Protein AF-A0A524D9X3-F1 (afdb_monomer)

Sequence (180 aa):
MDINKNVYRWTKRDKLYYFIILIPFLVGFIGAAIILATISIYLTFFLILLYSIANIFQAGCCVGCPYRGRYCPALCGVFLANFLSAVFYKNRKYNEKFFKINASFAEIFVLLIFIYCAVFLFFVHIFYTVAFLTLAILHFILFFSILCPKCSYNETCPGGQTSCKIFKKRCEKYKIHKVN

Mean predicted aligned error: 4.41 Å

Secondary structure (DSSP, 8-state):
----TTS----HHHHHHHHHHHHHHHHHHHHHHHHHHHH-HHHHHHHHHHHHHHHHHHHHHTTT-TTTTS----GGG-HHHHHHHHHHTTTPPP-HHHHHHHHHHHHHHHHHHHHHHHHHHHHH-HHHHHHHHHHHHHHHHHHHHHTGGGSTTTTTSHHHHHHHHHTHHHHHHT------

Radius of gyration: 16.96 Å; Cα contacts (8 Å, |Δi|>4): 209; chains: 1; bounding box: 44×32×49 Å

pLDDT: mean 90.5, std 11.81, range [40.25, 98.62]

Solvent-accessible surface area (backbone atoms only — not comparable to full-atom values): 9561 Å² total; per-residue (Å²): 133,85,76,65,87,61,59,80,76,86,45,76,67,52,55,51,49,49,57,59,44,34,46,39,40,50,53,32,51,53,50,48,38,55,56,35,39,76,77,35,58,66,56,28,51,50,52,54,50,46,51,53,53,22,32,54,26,43,9,46,48,34,44,63,40,94,41,53,61,47,90,54,94,40,80,88,69,32,50,60,13,34,48,46,20,45,64,80,42,62,89,51,70,63,47,70,69,60,28,52,54,19,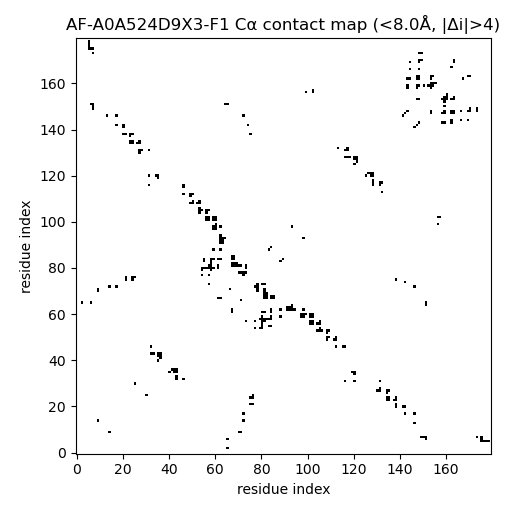46,52,50,21,50,52,36,52,49,50,50,52,51,52,50,40,54,56,30,40,77,74,37,60,67,54,22,53,52,34,50,52,25,45,52,52,22,48,54,48,40,36,68,65,48,28,34,60,41,97,48,18,86,74,36,68,68,17,40,52,23,32,68,76,40,41,75,58,25,62,76,50,62,54,72,75,81,131

Structure (mmCIF, N/CA/C/O backbone):
data_AF-A0A524D9X3-F1
#
_entry.id   AF-A0A524D9X3-F1
#
loop_
_atom_site.group_PDB
_atom_site.id
_atom_site.type_symbol
_atom_site.label_atom_id
_atom_site.label_alt_id
_atom_site.label_comp_id
_atom_site.label_asym_id
_atom_site.label_entity_id
_atom_site.label_se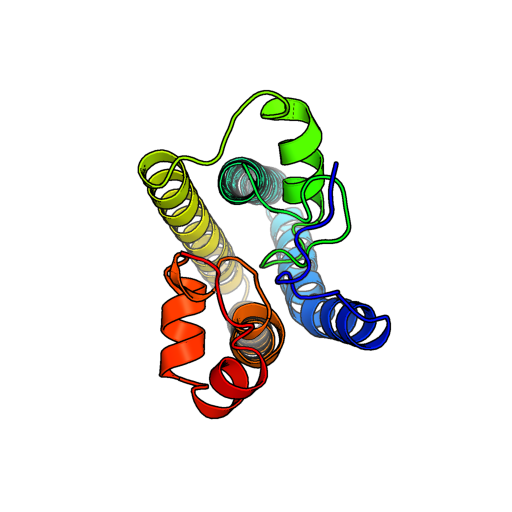q_id
_atom_site.pdbx_PDB_ins_code
_atom_site.Cartn_x
_atom_site.Cartn_y
_atom_site.Cartn_z
_atom_site.occupancy
_atom_site.B_iso_or_equiv
_atom_site.auth_seq_id
_atom_site.auth_comp_id
_atom_site.auth_asym_id
_atom_site.auth_atom_id
_atom_site.pdbx_PDB_model_num
ATOM 1 N N . MET A 1 1 ? 4.766 -7.835 -27.780 1.00 46.66 1 MET A N 1
ATOM 2 C CA . MET A 1 1 ? 5.389 -7.313 -26.542 1.00 46.66 1 MET A CA 1
ATOM 3 C C . MET A 1 1 ? 6.447 -8.310 -26.115 1.00 46.66 1 MET A C 1
ATOM 5 O O . MET A 1 1 ? 6.100 -9.299 -25.477 1.00 46.66 1 MET A O 1
ATOM 9 N N . ASP A 1 2 ? 7.700 -8.087 -26.507 1.00 42.50 2 ASP A N 1
ATOM 10 C CA . ASP A 1 2 ? 8.810 -8.911 -26.034 1.00 42.50 2 ASP A CA 1
ATOM 11 C C . ASP A 1 2 ? 8.938 -8.769 -24.521 1.00 42.50 2 ASP A C 1
ATOM 13 O O . ASP A 1 2 ? 9.127 -7.680 -23.977 1.00 42.50 2 ASP A O 1
ATOM 17 N N . ILE A 1 3 ? 8.752 -9.885 -23.822 1.00 52.16 3 ILE A N 1
ATOM 18 C CA . ILE A 1 3 ? 8.939 -9.949 -22.380 1.00 52.16 3 ILE A CA 1
ATOM 19 C C . ILE A 1 3 ? 10.441 -9.833 -22.158 1.00 52.16 3 IL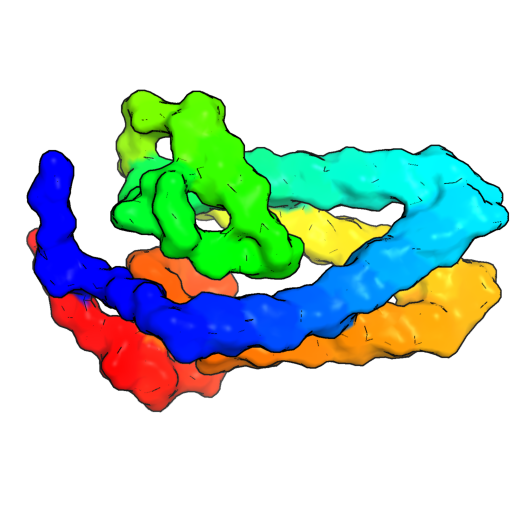E A C 1
ATOM 21 O O . ILE A 1 3 ? 11.173 -10.796 -22.383 1.00 52.16 3 ILE A O 1
ATOM 25 N N . ASN A 1 4 ? 10.891 -8.652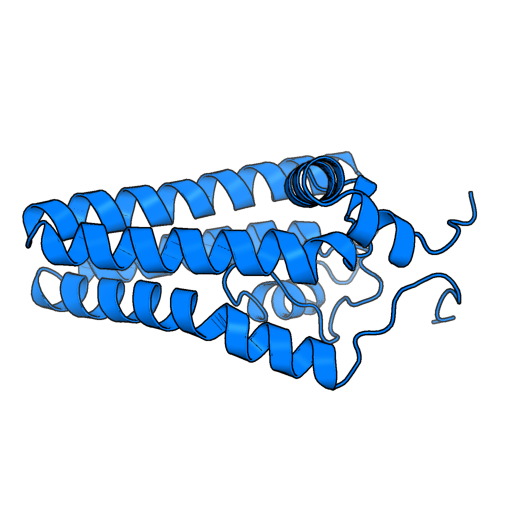 -21.733 1.00 55.69 4 ASN A N 1
ATOM 26 C CA . ASN A 1 4 ? 12.268 -8.427 -21.314 1.00 55.69 4 ASN A CA 1
ATOM 27 C C . ASN A 1 4 ? 12.666 -9.553 -20.339 1.00 55.69 4 ASN A C 1
ATOM 29 O O . ASN A 1 4 ? 12.034 -9.724 -19.291 1.00 55.69 4 ASN A O 1
ATOM 33 N N . LYS A 1 5 ? 13.659 -10.373 -20.720 1.00 57.03 5 LYS A N 1
ATOM 34 C CA . LYS A 1 5 ? 14.072 -11.581 -19.977 1.00 57.03 5 LYS A CA 1
ATOM 35 C C . LYS A 1 5 ? 14.558 -11.263 -18.552 1.00 57.03 5 LYS A C 1
ATOM 37 O O . LYS A 1 5 ? 14.649 -12.173 -17.737 1.00 57.03 5 LYS A O 1
ATOM 42 N N . ASN A 1 6 ? 14.772 -9.984 -18.240 1.00 69.56 6 ASN A N 1
ATOM 43 C CA . ASN A 1 6 ? 15.305 -9.494 -16.970 1.00 69.56 6 ASN A CA 1
ATOM 44 C C . ASN A 1 6 ? 14.236 -9.039 -15.959 1.00 69.56 6 ASN A C 1
ATOM 46 O O . ASN A 1 6 ? 14.542 -8.327 -15.006 1.00 69.56 6 ASN A O 1
ATOM 50 N N . VAL A 1 7 ? 12.968 -9.415 -16.144 1.00 80.75 7 VAL A N 1
ATOM 51 C CA . VAL A 1 7 ? 11.890 -9.086 -15.197 1.00 80.75 7 VAL A CA 1
ATOM 52 C C . VAL A 1 7 ? 11.541 -10.307 -14.349 1.00 80.75 7 VAL A C 1
ATOM 54 O O . VAL A 1 7 ? 11.351 -11.405 -14.879 1.00 80.75 7 VAL A O 1
ATOM 57 N N . TYR A 1 8 ? 11.419 -10.112 -13.032 1.00 86.75 8 TYR A N 1
ATOM 58 C CA . TYR A 1 8 ? 10.993 -11.165 -12.108 1.00 86.75 8 TYR A CA 1
ATOM 59 C C . TYR A 1 8 ? 9.637 -11.747 -12.538 1.00 86.75 8 TYR A C 1
ATOM 61 O O . TYR A 1 8 ? 8.799 -11.074 -13.128 1.00 86.75 8 TYR A O 1
ATOM 69 N N . ARG A 1 9 ? 9.383 -13.027 -12.277 1.00 89.75 9 ARG A N 1
ATOM 70 C CA . ARG A 1 9 ? 8.085 -13.639 -12.592 1.00 89.75 9 ARG A CA 1
ATOM 71 C C . ARG A 1 9 ? 7.428 -14.092 -11.304 1.00 89.75 9 ARG A C 1
ATOM 73 O O . ARG A 1 9 ? 7.935 -14.988 -10.639 1.00 89.75 9 ARG A O 1
ATOM 80 N N . TRP A 1 10 ? 6.283 -13.489 -10.984 1.00 89.88 10 TRP A N 1
ATOM 81 C CA . TRP A 1 10 ? 5.487 -13.847 -9.812 1.00 89.88 10 TRP A CA 1
ATOM 82 C C . TRP A 1 10 ? 5.064 -15.317 -9.870 1.00 89.88 10 TRP A C 1
ATOM 84 O O . TRP A 1 10 ? 4.251 -15.715 -10.710 1.00 89.88 10 TRP A O 1
ATOM 94 N N . THR A 1 11 ? 5.610 -16.126 -8.965 1.00 93.88 11 THR A N 1
ATOM 95 C CA . THR A 1 11 ? 5.296 -17.552 -8.864 1.00 93.88 11 THR A CA 1
ATOM 96 C C . THR A 1 11 ? 3.935 -17.765 -8.195 1.00 93.88 11 THR A C 1
ATOM 98 O O . THR A 1 11 ? 3.400 -16.874 -7.533 1.00 93.88 11 THR A O 1
ATOM 101 N N . LYS A 1 12 ? 3.360 -18.973 -8.308 1.00 95.50 12 LYS A N 1
ATOM 102 C CA . LYS A 1 12 ? 2.130 -19.331 -7.569 1.00 95.50 12 LYS A CA 1
ATOM 103 C C . LYS A 1 12 ? 2.301 -19.148 -6.054 1.00 95.50 12 LYS A C 1
ATOM 105 O O . LYS A 1 12 ? 1.377 -18.697 -5.384 1.00 95.50 12 LYS A O 1
ATOM 110 N N . ARG A 1 13 ? 3.498 -19.438 -5.534 1.00 94.88 13 ARG A N 1
ATOM 111 C CA . ARG A 1 13 ? 3.832 -19.272 -4.117 1.00 94.88 13 ARG A CA 1
ATOM 112 C C . ARG A 1 13 ? 3.847 -17.798 -3.705 1.00 94.88 13 ARG A C 1
ATOM 114 O O . ARG A 1 13 ? 3.340 -17.472 -2.642 1.00 94.88 13 ARG A O 1
ATOM 121 N N . ASP A 1 14 ? 4.351 -16.904 -4.554 1.00 92.69 14 ASP A N 1
ATOM 122 C CA . ASP A 1 14 ? 4.330 -15.463 -4.264 1.00 92.69 14 ASP A CA 1
ATOM 123 C C . ASP A 1 14 ? 2.913 -14.904 -4.228 1.00 92.69 14 ASP A C 1
ATOM 125 O O . ASP A 1 14 ? 2.605 -14.079 -3.373 1.00 92.69 14 ASP A O 1
ATOM 129 N N . LYS A 1 15 ? 2.043 -15.385 -5.125 1.0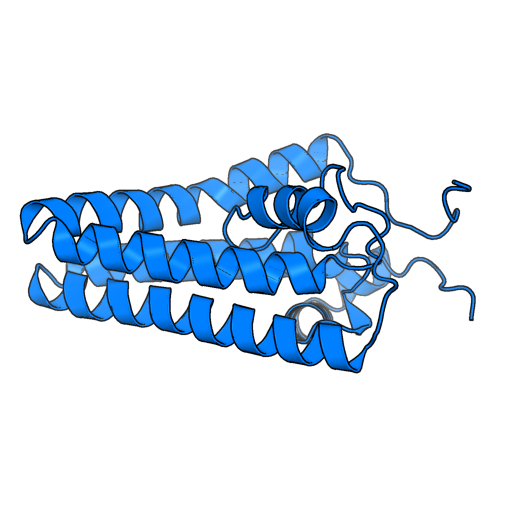0 93.50 15 LYS A N 1
ATOM 130 C CA . LYS A 1 15 ? 0.622 -15.025 -5.119 1.00 93.50 15 LYS A CA 1
ATOM 131 C C . LYS A 1 15 ? -0.045 -15.451 -3.816 1.00 93.50 15 LYS A C 1
ATOM 133 O O . LYS A 1 15 ? -0.750 -14.653 -3.210 1.00 93.50 15 LYS A O 1
ATOM 138 N N . LEU A 1 16 ? 0.221 -16.678 -3.365 1.00 94.81 16 LEU A N 1
ATOM 139 C CA . LEU A 1 16 ? -0.273 -17.171 -2.080 1.00 94.81 16 LEU A CA 1
ATOM 140 C C . LEU A 1 16 ? 0.248 -16.321 -0.915 1.00 94.81 16 LEU A C 1
ATOM 142 O O . LEU A 1 16 ? -0.541 -15.897 -0.076 1.00 94.81 16 LEU A O 1
ATOM 146 N N . TYR A 1 17 ? 1.549 -16.013 -0.884 1.00 94.62 17 TYR A N 1
ATOM 147 C CA . TYR A 1 17 ? 2.101 -15.132 0.145 1.00 94.62 17 TYR A CA 1
ATOM 148 C C . TYR A 1 17 ? 1.457 -13.754 0.120 1.00 94.62 17 TYR A C 1
ATOM 150 O O . TYR A 1 17 ? 1.123 -13.241 1.177 1.00 94.62 17 TYR A O 1
ATOM 158 N N . TYR A 1 18 ? 1.222 -13.171 -1.053 1.00 94.31 18 TYR A N 1
ATOM 159 C CA . TYR A 1 18 ? 0.503 -11.907 -1.148 1.00 94.31 18 TYR A CA 1
ATOM 160 C C . TYR A 1 18 ? -0.891 -11.982 -0.525 1.00 94.31 18 TYR A C 1
ATOM 162 O O . TYR A 1 18 ? -1.229 -11.109 0.266 1.00 94.31 18 TYR A O 1
ATOM 170 N N . PHE A 1 19 ? -1.670 -13.028 -0.821 1.00 93.81 19 PHE A N 1
ATOM 171 C CA . PHE A 1 19 ? -2.988 -13.210 -0.208 1.00 93.81 19 PHE A CA 1
ATOM 172 C C . PHE A 1 19 ? -2.904 -13.318 1.316 1.00 93.81 19 PHE A C 1
ATOM 174 O O . PHE A 1 19 ? -3.664 -12.650 2.006 1.00 93.81 19 PHE A O 1
ATOM 181 N N . ILE A 1 20 ? -1.947 -14.083 1.849 1.00 95.62 20 ILE A N 1
ATOM 182 C CA . ILE A 1 20 ? -1.751 -14.214 3.302 1.00 95.62 20 ILE A CA 1
ATOM 183 C C . ILE A 1 20 ? -1.360 -12.868 3.927 1.00 95.62 20 ILE A C 1
ATOM 185 O O . ILE A 1 20 ? -1.932 -12.456 4.931 1.00 95.62 20 ILE A O 1
ATOM 189 N N . ILE A 1 21 ? -0.421 -12.149 3.309 1.00 95.50 21 ILE A N 1
ATOM 190 C CA . ILE A 1 21 ? 0.040 -10.826 3.757 1.00 95.50 21 ILE A CA 1
ATOM 191 C C . ILE A 1 21 ? -1.092 -9.798 3.701 1.00 95.50 21 ILE A C 1
ATOM 193 O O . ILE A 1 21 ? -1.083 -8.825 4.452 1.00 95.50 21 ILE A O 1
ATOM 197 N N . LEU A 1 22 ? -2.068 -9.996 2.819 1.00 94.75 22 LEU A N 1
ATOM 198 C CA . LEU A 1 22 ? -3.209 -9.111 2.667 1.00 94.75 22 LEU A CA 1
ATOM 199 C C . LEU A 1 22 ? -4.257 -9.284 3.781 1.00 94.75 22 LEU A C 1
ATOM 201 O O . LEU A 1 22 ? -4.968 -8.326 4.075 1.00 94.75 22 LEU A O 1
ATOM 205 N N . ILE A 1 23 ? -4.320 -10.447 4.443 1.00 95.75 23 ILE A N 1
ATOM 206 C CA . ILE A 1 23 ? -5.311 -10.726 5.497 1.00 95.75 23 ILE A CA 1
ATOM 207 C C . ILE A 1 23 ? -5.273 -9.677 6.625 1.00 95.75 23 ILE A C 1
ATOM 209 O O . ILE A 1 23 ? -6.325 -9.095 6.885 1.00 95.75 23 ILE A O 1
ATOM 213 N N . PRO A 1 24 ? -4.122 -9.347 7.258 1.00 96.50 24 PRO A N 1
ATOM 214 C CA . PRO A 1 24 ? -4.090 -8.334 8.316 1.00 96.50 24 PRO A CA 1
ATOM 215 C C . PRO A 1 24 ? -4.619 -6.970 7.865 1.00 96.50 24 PRO A C 1
ATOM 217 O O . PRO A 1 24 ? -5.368 -6.326 8.595 1.00 96.50 24 PRO A O 1
ATOM 220 N N . PHE A 1 25 ? -4.283 -6.554 6.640 1.00 95.94 25 PHE A N 1
ATOM 221 C CA . PHE A 1 25 ? -4.793 -5.305 6.083 1.00 95.94 25 PHE A CA 1
ATOM 222 C C . PHE A 1 25 ? -6.308 -5.356 5.871 1.00 95.94 25 PHE A C 1
ATOM 224 O O . PHE A 1 25 ? -6.990 -4.421 6.269 1.00 95.94 25 PHE A O 1
ATOM 231 N N . LEU A 1 26 ? -6.846 -6.432 5.285 1.00 95.69 26 LEU A N 1
ATOM 232 C CA . LEU A 1 26 ? -8.289 -6.558 5.057 1.00 95.69 26 LEU A CA 1
ATOM 233 C C . LEU A 1 26 ? -9.069 -6.578 6.368 1.00 95.69 26 LEU A C 1
ATOM 235 O O . LEU A 1 26 ? -10.062 -5.870 6.481 1.00 95.69 26 LEU A O 1
ATOM 239 N N . VAL A 1 27 ? -8.601 -7.333 7.363 1.00 97.31 27 VAL A N 1
ATOM 240 C CA . VAL A 1 27 ? -9.233 -7.383 8.687 1.00 97.31 27 VAL A CA 1
ATOM 241 C C . VAL A 1 27 ? -9.209 -6.001 9.343 1.00 97.31 27 VAL A C 1
ATOM 243 O O . VAL A 1 27 ? -10.246 -5.535 9.805 1.00 97.31 27 VAL A O 1
ATOM 246 N N . GLY A 1 28 ? -8.063 -5.312 9.328 1.00 97.25 28 GLY A N 1
ATOM 247 C CA . GLY A 1 28 ? -7.944 -3.968 9.894 1.00 97.25 28 GLY A CA 1
ATOM 248 C C . GLY A 1 28 ? -8.799 -2.931 9.159 1.00 97.25 28 GLY A C 1
ATOM 249 O O . GLY A 1 28 ? -9.509 -2.160 9.794 1.00 97.25 28 GLY A O 1
ATOM 250 N N . PHE A 1 29 ? -8.767 -2.924 7.825 1.00 97.00 29 PHE A N 1
ATOM 251 C CA . PHE A 1 29 ? -9.473 -1.943 6.999 1.00 97.00 29 PHE A CA 1
ATOM 252 C C . PHE A 1 29 ? -10.992 -2.155 7.008 1.00 97.00 29 PHE A C 1
ATOM 254 O O . PHE A 1 29 ? -11.736 -1.209 7.253 1.00 97.00 29 PHE A O 1
ATOM 261 N N . ILE A 1 30 ? -11.462 -3.389 6.786 1.00 97.62 30 ILE A N 1
ATOM 262 C CA . ILE A 1 30 ? -12.897 -3.716 6.810 1.00 97.62 30 ILE A CA 1
ATOM 263 C C . ILE A 1 30 ? -13.439 -3.586 8.235 1.00 97.62 30 ILE A C 1
ATOM 265 O O . ILE A 1 30 ? -14.511 -3.019 8.422 1.00 97.62 30 ILE A O 1
ATOM 269 N N . GLY A 1 31 ? -12.691 -4.044 9.246 1.00 98.12 31 GLY A N 1
ATOM 270 C CA . GLY A 1 31 ? -13.070 -3.882 10.650 1.00 98.12 31 GLY A CA 1
ATOM 271 C C . GLY A 1 31 ? -13.218 -2.411 11.041 1.00 98.12 31 GLY A C 1
ATOM 272 O O . GLY A 1 31 ? -14.240 -2.034 11.610 1.00 98.12 31 GLY A O 1
ATOM 273 N N . ALA A 1 32 ? -12.254 -1.563 10.661 1.00 98.38 32 ALA A N 1
ATOM 274 C CA . ALA A 1 32 ? -12.353 -0.121 10.868 1.00 98.38 32 ALA A CA 1
ATOM 275 C C . ALA A 1 32 ? -13.574 0.470 10.149 1.00 98.38 32 ALA A C 1
ATOM 277 O O . ALA A 1 32 ? -14.339 1.200 10.768 1.00 98.38 32 ALA A O 1
ATOM 278 N N . ALA A 1 33 ? -13.804 0.118 8.881 1.00 98.38 33 ALA A N 1
ATOM 279 C CA . ALA A 1 33 ? -14.961 0.587 8.122 1.00 98.38 33 ALA A CA 1
ATOM 280 C C . ALA A 1 33 ? -16.297 0.200 8.783 1.00 98.38 33 ALA A C 1
ATOM 282 O O . ALA A 1 33 ? -17.181 1.042 8.902 1.00 98.38 33 ALA A O 1
ATOM 283 N N . ILE A 1 34 ? -16.439 -1.040 9.262 1.00 98.62 34 ILE A N 1
ATOM 284 C CA . ILE A 1 34 ? -17.654 -1.496 9.956 1.00 98.62 34 ILE A CA 1
ATOM 285 C C . ILE A 1 34 ? -17.866 -0.700 11.245 1.00 98.62 34 ILE A C 1
ATOM 287 O O . ILE A 1 34 ? -18.961 -0.194 11.469 1.00 98.62 34 ILE A O 1
ATOM 291 N N . ILE A 1 35 ? -16.826 -0.542 12.071 1.00 98.50 35 ILE A N 1
ATOM 292 C CA . ILE A 1 35 ? -16.929 0.220 13.324 1.00 98.50 35 ILE A CA 1
ATOM 293 C C . ILE A 1 35 ? -17.299 1.677 13.028 1.00 98.50 35 ILE A C 1
ATOM 295 O O . ILE A 1 35 ? -18.238 2.198 13.622 1.00 98.50 35 ILE A O 1
ATOM 299 N N . LEU A 1 36 ? -16.643 2.325 12.064 1.00 98.44 36 LEU A N 1
ATOM 300 C CA . LEU A 1 36 ? -16.979 3.694 11.667 1.00 98.44 36 LEU A CA 1
ATOM 301 C C . LEU A 1 36 ? -18.422 3.817 11.167 1.00 98.44 36 LEU A C 1
ATOM 303 O O . LEU A 1 36 ? -19.084 4.801 11.486 1.00 98.44 36 LEU A O 1
ATOM 307 N N . ALA A 1 37 ? -18.934 2.822 10.438 1.00 98.44 37 ALA A N 1
ATOM 308 C CA . ALA A 1 37 ? -20.311 2.813 9.950 1.00 98.44 37 ALA A CA 1
ATOM 309 C C . ALA A 1 37 ? -21.339 2.775 11.089 1.00 98.44 37 ALA A C 1
ATOM 311 O O . ALA A 1 37 ? -22.400 3.379 10.948 1.00 98.44 37 ALA A O 1
ATOM 312 N N . THR A 1 38 ? -21.017 2.128 12.219 1.00 98.38 38 THR A N 1
ATOM 313 C CA . THR A 1 38 ? -21.886 2.133 13.413 1.00 98.38 38 THR A CA 1
ATOM 314 C C . THR A 1 38 ? -21.978 3.500 14.091 1.00 98.38 38 THR A C 1
ATOM 316 O O . THR A 1 38 ? -22.972 3.779 14.752 1.00 98.38 38 THR A O 1
ATOM 319 N N . ILE A 1 39 ? -20.975 4.366 13.903 1.00 97.75 39 ILE A N 1
ATOM 320 C CA . ILE A 1 39 ? -20.971 5.741 14.422 1.00 97.75 39 ILE A CA 1
ATOM 321 C C . ILE A 1 39 ? -21.658 6.675 13.425 1.00 97.75 39 ILE A C 1
ATOM 323 O O . ILE A 1 39 ? -22.533 7.459 13.780 1.00 97.75 39 ILE A O 1
ATOM 327 N N . SER A 1 40 ? -21.213 6.634 12.168 1.00 98.06 40 SER A N 1
ATOM 328 C CA . SER A 1 40 ? -21.710 7.480 11.091 1.00 98.06 40 SER A CA 1
ATOM 329 C C . SER A 1 40 ? -21.281 6.925 9.738 1.00 98.06 40 SER A C 1
ATOM 331 O O . SER A 1 40 ? -20.091 6.777 9.439 1.00 98.06 40 SER A O 1
ATOM 333 N N . ILE A 1 41 ? -22.257 6.695 8.859 1.00 98.31 41 ILE A N 1
ATOM 334 C CA . ILE A 1 41 ? -21.999 6.213 7.498 1.00 98.31 41 ILE A CA 1
ATOM 335 C C . ILE A 1 41 ? -21.090 7.163 6.698 1.00 98.31 41 ILE A C 1
ATOM 337 O O . ILE A 1 41 ? -20.303 6.709 5.866 1.00 98.31 41 ILE A O 1
ATOM 341 N N . TYR A 1 42 ? -21.116 8.467 6.999 1.00 98.44 42 TYR A N 1
ATOM 342 C CA . TYR A 1 42 ? -20.264 9.464 6.347 1.00 98.44 42 TYR A CA 1
ATOM 343 C C . TYR A 1 42 ? -18.773 9.251 6.636 1.00 98.44 42 TYR A C 1
ATOM 345 O O . TYR A 1 42 ? -17.947 9.483 5.753 1.00 98.44 42 TYR A O 1
ATOM 353 N N . LEU A 1 43 ? -18.417 8.754 7.828 1.00 98.19 43 LEU A N 1
ATOM 354 C CA . LEU A 1 43 ? -17.025 8.432 8.167 1.00 98.19 43 LEU A CA 1
ATOM 355 C C . LEU A 1 43 ? -16.505 7.279 7.304 1.00 98.19 43 LEU A C 1
ATOM 357 O O . LEU A 1 43 ? -15.400 7.322 6.764 1.00 98.19 43 LEU A O 1
ATOM 361 N N . THR A 1 44 ? -17.347 6.268 7.099 1.00 98.38 44 THR A N 1
ATOM 362 C CA . THR A 1 44 ? -17.022 5.138 6.222 1.00 98.38 44 THR A CA 1
ATOM 363 C C . THR A 1 44 ? -16.902 5.584 4.773 1.00 98.38 44 THR A C 1
ATOM 365 O O . THR A 1 44 ? -15.945 5.220 4.094 1.00 98.38 44 THR A O 1
ATOM 368 N N . PHE A 1 45 ? -17.827 6.421 4.298 1.00 98.25 45 PHE A N 1
ATOM 369 C CA . PHE A 1 45 ? -17.745 6.986 2.954 1.00 98.25 45 PHE A CA 1
ATOM 370 C C . PHE A 1 45 ? -16.434 7.756 2.743 1.00 98.25 45 PHE A C 1
ATOM 372 O O . PHE A 1 45 ? -15.755 7.550 1.737 1.00 98.25 45 PHE A O 1
ATOM 379 N N . PHE A 1 46 ? -16.029 8.582 3.712 1.00 98.31 46 PHE A N 1
ATOM 380 C CA . PHE A 1 46 ? -14.769 9.320 3.647 1.00 98.31 46 PHE A CA 1
ATOM 381 C C . PHE A 1 46 ? -13.544 8.391 3.640 1.00 98.31 46 PHE A C 1
ATOM 383 O O . PHE A 1 46 ? -12.628 8.597 2.842 1.00 98.31 46 PHE A O 1
ATOM 390 N N . LEU A 1 47 ? -13.545 7.321 4.443 1.00 97.94 47 LEU A N 1
ATOM 391 C CA . LEU A 1 47 ? -12.500 6.291 4.411 1.00 97.94 47 LEU A CA 1
ATOM 392 C C . LEU A 1 47 ? -12.378 5.638 3.022 1.00 97.94 47 LEU A C 1
ATOM 394 O O . LEU A 1 47 ? -11.274 5.515 2.485 1.00 97.94 47 LEU A O 1
ATOM 398 N N . ILE A 1 48 ? -13.503 5.247 2.417 1.00 97.31 48 ILE A N 1
ATOM 399 C CA . ILE A 1 48 ? -13.529 4.649 1.073 1.00 97.31 48 ILE A CA 1
ATOM 400 C C . ILE A 1 48 ? -13.071 5.652 0.008 1.00 97.31 48 ILE A C 1
ATOM 402 O O . ILE A 1 48 ? -12.351 5.272 -0.921 1.00 97.31 48 ILE A O 1
ATOM 406 N N . LEU A 1 49 ? -13.425 6.931 0.147 1.00 97.25 49 LEU A N 1
ATOM 407 C CA . LEU A 1 49 ? -12.964 7.996 -0.741 1.00 97.25 49 LEU A CA 1
ATOM 408 C C . LEU A 1 49 ? -11.440 8.165 -0.666 1.00 97.25 49 LEU A C 1
ATOM 410 O O . LEU A 1 49 ? -10.777 8.141 -1.705 1.00 97.25 49 LEU A O 1
ATOM 414 N N . LEU A 1 50 ? -10.871 8.262 0.541 1.00 97.00 50 LEU A N 1
ATOM 415 C CA . LEU A 1 50 ? -9.419 8.335 0.740 1.00 97.00 50 LEU A CA 1
ATOM 416 C C . LEU A 1 50 ? -8.708 7.125 0.126 1.00 97.00 50 LEU A C 1
ATOM 418 O O . LEU A 1 50 ? -7.724 7.286 -0.598 1.00 97.00 50 LEU A O 1
ATOM 422 N N . TYR A 1 51 ? -9.231 5.918 0.367 1.00 95.94 51 TYR A N 1
ATOM 423 C CA . TYR A 1 51 ? -8.692 4.693 -0.219 1.00 95.94 51 TYR A CA 1
ATOM 424 C C . TYR A 1 51 ? -8.741 4.733 -1.747 1.00 95.94 51 TYR A C 1
ATOM 426 O O . TYR A 1 51 ? -7.743 4.441 -2.405 1.00 95.94 51 TYR A O 1
ATOM 434 N N . SER A 1 52 ? -9.856 5.164 -2.333 1.00 95.00 52 SER A N 1
ATOM 435 C CA . SER A 1 52 ? -10.017 5.266 -3.787 1.00 95.00 52 SER A CA 1
ATOM 436 C C . SER A 1 52 ? -9.023 6.251 -4.410 1.00 95.00 52 SER A C 1
ATOM 438 O O . SER A 1 52 ? -8.408 5.943 -5.431 1.00 95.00 52 SER A O 1
ATOM 440 N N . ILE A 1 53 ? -8.787 7.399 -3.768 1.00 95.75 53 ILE A N 1
ATOM 441 C CA . ILE A 1 53 ? -7.784 8.373 -4.217 1.00 95.75 53 ILE A CA 1
ATOM 442 C C . ILE A 1 53 ? -6.370 7.777 -4.135 1.00 95.75 53 ILE A C 1
ATOM 444 O O . ILE A 1 53 ? -5.603 7.875 -5.098 1.00 95.75 53 ILE A O 1
ATOM 448 N N . ALA A 1 54 ? -6.039 7.080 -3.042 1.00 94.81 54 ALA A N 1
ATOM 449 C CA . ALA A 1 54 ? -4.763 6.373 -2.910 1.00 94.81 54 ALA A CA 1
ATOM 450 C C . ALA A 1 54 ? -4.548 5.368 -4.059 1.00 94.81 54 ALA A C 1
ATOM 452 O O . ALA A 1 54 ? -3.459 5.299 -4.632 1.00 94.81 54 ALA A O 1
ATOM 453 N N . ASN A 1 55 ? -5.600 4.635 -4.446 1.00 93.75 55 ASN A N 1
ATOM 454 C CA . ASN A 1 55 ? -5.572 3.674 -5.551 1.00 93.75 55 ASN A CA 1
ATOM 455 C C . ASN A 1 55 ? -5.284 4.343 -6.908 1.00 93.75 55 ASN A C 1
ATOM 457 O O . ASN A 1 55 ? -4.566 3.768 -7.728 1.00 93.75 55 ASN A O 1
ATOM 461 N N . ILE A 1 56 ? -5.796 5.553 -7.154 1.00 94.88 56 ILE A N 1
ATOM 462 C CA . ILE A 1 56 ? -5.520 6.307 -8.389 1.00 94.88 56 ILE A CA 1
ATOM 463 C C . ILE A 1 56 ? -4.036 6.687 -8.465 1.00 94.88 56 ILE A C 1
ATOM 465 O O . ILE A 1 56 ? -3.391 6.457 -9.491 1.00 94.88 56 ILE A O 1
ATOM 469 N N . PHE A 1 57 ? -3.460 7.197 -7.375 1.00 95.38 57 PHE A N 1
ATOM 470 C CA . PHE A 1 57 ? -2.032 7.521 -7.339 1.00 95.38 57 PHE A CA 1
ATOM 471 C C . PHE A 1 57 ? -1.164 6.266 -7.472 1.00 95.38 57 PHE A C 1
ATOM 473 O O . PHE A 1 57 ? -0.231 6.232 -8.274 1.00 95.38 57 PHE A O 1
ATOM 480 N N . GLN A 1 58 ? -1.516 5.175 -6.789 1.00 93.31 58 GLN A N 1
ATOM 481 C CA . GLN A 1 58 ? -0.821 3.899 -6.967 1.00 93.31 58 GLN A CA 1
ATOM 482 C C . GLN A 1 58 ? -0.921 3.372 -8.408 1.00 93.31 58 GLN A C 1
ATOM 484 O O . GLN A 1 58 ? 0.045 2.803 -8.919 1.00 93.31 58 GLN A O 1
ATOM 489 N N . ALA A 1 59 ? -2.030 3.618 -9.113 1.00 93.50 59 ALA A N 1
ATOM 490 C CA . ALA A 1 59 ? -2.163 3.278 -10.530 1.00 93.50 59 ALA A CA 1
ATOM 491 C C . ALA A 1 59 ? -1.181 4.073 -11.405 1.00 93.50 59 ALA A C 1
ATOM 493 O O . ALA A 1 59 ? -0.635 3.538 -12.379 1.00 93.50 59 ALA A O 1
ATOM 494 N N . GLY A 1 60 ? -0.912 5.327 -11.032 1.00 93.69 60 GLY A N 1
ATOM 495 C CA . GLY A 1 60 ? 0.135 6.161 -11.618 1.00 93.69 60 GLY A CA 1
ATOM 496 C C . GLY A 1 60 ? 1.536 5.567 -11.441 1.00 93.69 60 GLY A C 1
ATOM 497 O O . GLY A 1 60 ? 2.326 5.568 -12.386 1.00 93.69 60 GLY A O 1
ATOM 498 N N . CYS A 1 61 ? 1.826 4.960 -10.285 1.00 91.38 61 CYS A N 1
ATOM 499 C CA . CYS A 1 61 ? 3.088 4.245 -10.041 1.00 91.38 61 CYS A CA 1
ATOM 500 C C . CYS A 1 61 ? 3.258 3.002 -10.931 1.00 91.38 61 CYS A C 1
ATOM 502 O O . CYS A 1 61 ? 4.379 2.577 -11.200 1.00 91.38 61 CYS A O 1
ATOM 504 N N . CYS A 1 62 ? 2.162 2.409 -11.410 1.00 90.69 62 CYS A N 1
ATOM 505 C CA . CYS A 1 62 ? 2.203 1.254 -12.309 1.00 90.69 62 CYS A CA 1
ATOM 506 C C . CYS A 1 62 ? 2.429 1.627 -13.788 1.00 90.69 62 CYS A C 1
ATOM 508 O O . CYS A 1 62 ? 2.513 0.736 -14.640 1.00 90.69 62 CYS A O 1
ATOM 510 N N . VAL A 1 63 ? 2.536 2.916 -14.128 1.00 92.12 63 VAL A N 1
ATOM 511 C CA . VAL A 1 63 ? 2.767 3.355 -15.510 1.00 92.12 63 VAL A CA 1
ATOM 512 C C . VAL A 1 63 ? 4.140 2.898 -15.997 1.00 92.12 63 VAL A C 1
ATOM 514 O O . VAL A 1 63 ? 5.169 3.290 -15.462 1.00 92.12 63 VAL A O 1
ATOM 517 N N . GLY A 1 64 ? 4.147 2.082 -17.053 1.00 85.00 64 GLY A N 1
ATOM 518 C CA . GLY A 1 64 ? 5.362 1.470 -17.599 1.00 85.00 64 GLY A CA 1
ATOM 519 C C . GLY A 1 64 ? 5.840 0.223 -16.849 1.00 85.00 64 GLY A C 1
ATOM 520 O O . GLY A 1 64 ? 6.888 -0.318 -17.194 1.00 85.00 64 GLY A O 1
ATOM 521 N N . CYS A 1 65 ? 5.074 -0.257 -15.863 1.00 87.75 65 CYS A N 1
ATOM 522 C CA . CYS A 1 65 ? 5.371 -1.503 -15.168 1.00 87.75 65 CYS A CA 1
ATOM 523 C C . CYS A 1 65 ? 5.244 -2.687 -16.142 1.00 87.75 65 CYS A C 1
ATOM 525 O O . CYS A 1 65 ? 4.232 -2.780 -16.845 1.00 87.75 65 CYS A O 1
ATOM 527 N N . PRO A 1 66 ? 6.186 -3.649 -16.159 1.00 87.25 66 PRO A N 1
ATOM 528 C CA . PRO A 1 66 ? 6.067 -4.841 -17.005 1.00 87.25 66 PRO A CA 1
ATOM 529 C C . PRO A 1 66 ? 4.875 -5.737 -16.623 1.00 87.25 66 PRO A C 1
ATOM 531 O O . PRO A 1 66 ? 4.427 -6.553 -17.428 1.00 87.25 66 PRO A O 1
ATOM 534 N N . TYR A 1 67 ? 4.340 -5.583 -15.406 1.00 87.00 67 TYR A N 1
ATOM 535 C CA . TYR A 1 67 ? 3.160 -6.305 -14.923 1.00 87.00 67 TYR A CA 1
ATOM 536 C C . TYR A 1 67 ? 1.847 -5.548 -15.132 1.00 87.00 67 TYR A C 1
ATOM 538 O O . TYR A 1 67 ? 0.811 -6.001 -14.656 1.00 87.00 67 TYR A O 1
ATOM 546 N N . ARG A 1 68 ? 1.864 -4.400 -15.812 1.00 88.06 68 ARG A N 1
ATOM 547 C CA . ARG A 1 68 ? 0.678 -3.565 -15.995 1.00 88.06 68 ARG A CA 1
ATOM 548 C C . ARG A 1 68 ? -0.469 -4.336 -16.653 1.00 88.06 68 ARG A C 1
ATOM 550 O O . ARG A 1 68 ? -0.285 -4.954 -17.699 1.00 88.06 68 ARG A O 1
ATOM 557 N N . GLY A 1 69 ? -1.652 -4.294 -16.037 1.00 84.75 69 GLY A N 1
ATOM 558 C CA . GLY A 1 69 ? -2.824 -5.059 -16.486 1.00 84.75 69 GLY A CA 1
ATOM 559 C C . GLY A 1 69 ? -2.715 -6.571 -16.248 1.00 84.75 69 GLY A C 1
ATOM 560 O O . GLY A 1 69 ? -3.599 -7.327 -16.634 1.00 84.75 69 GLY A O 1
ATOM 561 N N . ARG A 1 70 ? -1.638 -7.029 -15.600 1.00 87.38 70 ARG A N 1
ATOM 562 C CA . ARG A 1 70 ? -1.404 -8.414 -15.167 1.00 87.38 70 ARG A CA 1
ATOM 563 C C . ARG A 1 70 ? -1.255 -8.459 -13.652 1.00 87.38 70 ARG A C 1
ATOM 565 O O . ARG A 1 70 ? -1.308 -7.441 -12.983 1.00 87.38 70 ARG A O 1
ATOM 572 N N . TYR A 1 71 ? -1.052 -9.635 -13.077 1.00 86.81 71 TYR A N 1
ATOM 573 C CA . TYR A 1 71 ? -0.882 -9.730 -11.632 1.00 86.81 71 TYR A CA 1
ATOM 574 C C . TYR A 1 71 ? 0.344 -8.936 -11.136 1.00 86.81 71 TYR A C 1
ATOM 576 O O . TYR A 1 71 ? 1.476 -9.258 -11.499 1.00 86.81 71 TYR A O 1
ATOM 584 N N . CYS A 1 72 ? 0.100 -7.938 -10.282 1.00 85.19 72 CYS A N 1
ATOM 585 C CA . CYS A 1 72 ? 1.115 -7.160 -9.582 1.00 85.19 72 CYS A CA 1
ATOM 586 C C . CYS A 1 72 ? 0.664 -6.965 -8.126 1.00 85.19 72 CYS A C 1
ATOM 588 O O . CYS A 1 72 ? -0.403 -6.385 -7.909 1.00 85.19 72 CYS A O 1
ATOM 590 N N . PRO A 1 73 ? 1.430 -7.438 -7.129 1.00 86.00 73 PRO A N 1
ATOM 591 C CA . PRO A 1 73 ? 1.097 -7.212 -5.733 1.00 86.00 73 PRO A CA 1
ATOM 592 C C . PRO A 1 73 ? 1.316 -5.735 -5.402 1.00 86.00 73 PRO A C 1
ATOM 594 O O . PRO A 1 73 ? 2.448 -5.258 -5.329 1.00 86.00 73 PRO A O 1
ATOM 597 N N . ALA A 1 74 ? 0.218 -5.008 -5.233 1.00 83.69 74 ALA A N 1
ATOM 598 C CA . ALA A 1 74 ? 0.234 -3.637 -4.750 1.00 83.69 74 ALA A CA 1
ATOM 599 C C . ALA A 1 74 ? 0.141 -3.610 -3.222 1.00 83.69 74 ALA A C 1
ATOM 601 O O . ALA A 1 74 ? -0.497 -4.477 -2.610 1.00 83.69 74 ALA A O 1
ATOM 602 N N . LEU A 1 75 ? 0.772 -2.603 -2.624 1.00 81.31 75 LEU A N 1
ATOM 603 C CA . LEU A 1 75 ? 0.692 -2.323 -1.193 1.00 81.31 75 LEU A CA 1
ATOM 604 C C . LEU A 1 75 ? -0.777 -2.103 -0.791 1.00 81.31 75 LEU A C 1
ATOM 606 O O . LEU A 1 75 ? -1.518 -1.470 -1.540 1.00 81.31 75 LEU A O 1
ATOM 610 N N . CYS A 1 76 ? -1.202 -2.633 0.361 1.00 81.50 76 CYS A N 1
ATOM 611 C CA . CYS A 1 76 ? -2.574 -2.485 0.874 1.00 81.50 76 CYS A CA 1
ATOM 612 C C . CYS A 1 76 ? -3.685 -3.069 -0.030 1.00 81.50 76 CYS A C 1
ATOM 614 O O . CYS A 1 76 ? -4.786 -2.524 -0.117 1.00 81.50 76 CYS A O 1
ATOM 616 N N . GLY A 1 77 ? -3.423 -4.185 -0.725 1.00 64.94 77 GLY A N 1
ATOM 617 C CA . GLY A 1 77 ? -4.490 -4.938 -1.415 1.00 64.94 77 GLY A CA 1
ATOM 618 C C . GLY A 1 77 ? -4.996 -4.326 -2.709 1.00 64.94 77 GLY A C 1
ATOM 619 O 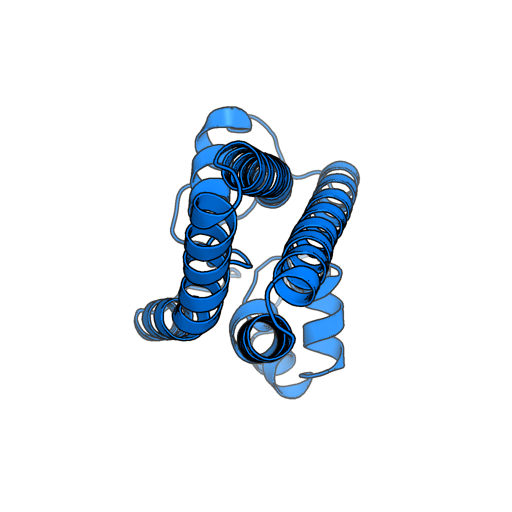O . GLY A 1 77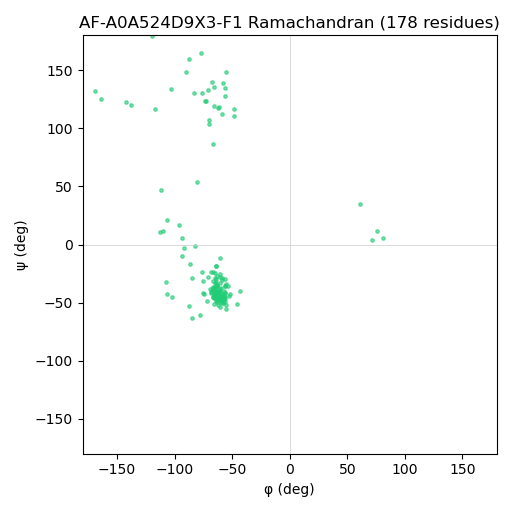 ? -6.001 -4.765 -3.259 1.00 64.94 77 GLY A O 1
ATOM 620 N N . VAL A 1 78 ? -4.284 -3.322 -3.202 1.00 62.88 78 VAL A N 1
ATOM 621 C CA . VAL A 1 78 ? -4.696 -2.454 -4.296 1.00 62.88 78 VAL A CA 1
ATOM 622 C C . VAL A 1 78 ? -4.455 -3.129 -5.660 1.00 62.88 78 VAL A C 1
ATOM 624 O O . VAL A 1 78 ? -3.820 -2.598 -6.571 1.00 62.88 78 VAL A O 1
ATOM 627 N N . PHE A 1 79 ? -4.981 -4.345 -5.842 1.00 68.62 79 PHE A N 1
ATOM 628 C CA . PHE A 1 79 ? -5.050 -4.974 -7.167 1.00 68.62 79 PHE A CA 1
ATOM 629 C C . PHE A 1 79 ? -5.800 -4.070 -8.161 1.00 68.62 79 PHE A C 1
ATOM 631 O O . PHE A 1 79 ? -5.479 -4.026 -9.353 1.00 68.62 79 PHE A O 1
ATOM 638 N N . LEU A 1 80 ? -6.731 -3.272 -7.629 1.00 82.12 80 LEU A N 1
ATOM 639 C CA . LEU A 1 80 ? -7.460 -2.242 -8.345 1.00 82.12 80 LEU A CA 1
ATOM 640 C C . LEU A 1 80 ? -6.529 -1.219 -9.015 1.00 82.12 80 LEU A C 1
ATOM 642 O O . LEU A 1 80 ? -6.753 -0.920 -10.177 1.00 82.12 80 LEU A O 1
ATOM 646 N N . ALA A 1 81 ? -5.442 -0.749 -8.393 1.00 85.12 81 ALA A N 1
ATOM 647 C CA . ALA A 1 81 ? -4.549 0.231 -9.032 1.00 85.12 81 ALA A CA 1
ATOM 648 C C . ALA A 1 81 ? -3.917 -0.295 -10.313 1.00 85.12 81 ALA A C 1
ATOM 650 O O . ALA A 1 81 ? -3.782 0.433 -11.292 1.00 85.12 81 ALA A O 1
ATOM 651 N N . ASN A 1 82 ? -3.518 -1.563 -10.332 1.00 87.12 82 ASN A N 1
ATOM 652 C CA . ASN A 1 82 ? -2.925 -2.133 -11.529 1.00 87.12 82 ASN A CA 1
ATOM 653 C C . ASN A 1 82 ? -3.953 -2.240 -12.669 1.00 87.12 82 ASN A C 1
ATOM 655 O O . ASN A 1 82 ? -3.628 -1.945 -13.822 1.00 87.12 82 ASN A O 1
ATOM 659 N N . PHE A 1 83 ? -5.196 -2.600 -12.337 1.00 89.31 83 PHE A N 1
ATOM 660 C CA . PHE A 1 83 ? -6.313 -2.556 -13.278 1.00 89.31 83 PHE A CA 1
ATOM 661 C C . PHE A 1 83 ? -6.592 -1.121 -13.757 1.00 89.31 83 PHE A C 1
ATOM 663 O O . PHE A 1 83 ? -6.561 -0.859 -14.958 1.00 89.31 83 PHE A O 1
ATOM 670 N N . LEU A 1 84 ? -6.748 -0.165 -12.835 1.00 90.56 84 LEU A N 1
ATOM 671 C CA . LEU A 1 84 ? -6.946 1.256 -13.136 1.00 90.56 84 LEU A CA 1
ATOM 672 C C . LEU A 1 84 ? -5.809 1.813 -13.995 1.00 90.56 84 LEU A C 1
ATOM 674 O O . LEU A 1 84 ? -6.047 2.613 -14.894 1.00 90.56 84 LEU A O 1
ATOM 678 N N . SER A 1 85 ? -4.575 1.353 -13.785 1.00 92.25 85 SER A N 1
ATOM 679 C CA . SER A 1 85 ? -3.436 1.766 -14.597 1.00 92.25 85 SER A CA 1
ATOM 680 C C . SER A 1 85 ? -3.580 1.307 -16.041 1.00 92.25 85 SER A C 1
ATOM 682 O O . SER A 1 85 ? -3.278 2.073 -16.956 1.00 92.25 85 SER A O 1
ATOM 684 N N . ALA A 1 86 ? -4.044 0.077 -16.271 1.00 91.25 86 ALA A N 1
ATOM 685 C CA . ALA A 1 86 ? -4.312 -0.433 -17.612 1.00 91.25 86 ALA A CA 1
ATOM 686 C C . ALA A 1 86 ? -5.453 0.324 -18.312 1.00 91.25 86 ALA A C 1
ATOM 688 O O . ALA A 1 86 ? -5.416 0.453 -19.532 1.00 91.25 86 ALA A O 1
ATOM 689 N N . VAL A 1 87 ? -6.410 0.871 -17.557 1.00 94.12 87 VAL A N 1
ATOM 690 C CA . VAL A 1 87 ? -7.540 1.643 -18.095 1.00 94.12 87 VAL A CA 1
ATOM 691 C C 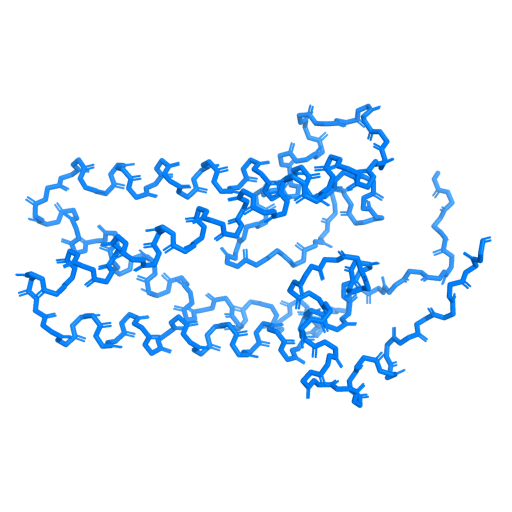. VAL A 1 87 ? -7.164 3.112 -18.323 1.00 94.12 87 VAL A C 1
ATOM 693 O O . VAL A 1 87 ? -7.135 3.578 -19.461 1.00 94.12 87 VAL A O 1
ATOM 696 N N . PHE A 1 88 ? -6.826 3.849 -17.262 1.00 94.62 88 PHE A N 1
ATOM 697 C CA . PHE A 1 88 ? -6.670 5.307 -17.300 1.00 94.62 88 PHE A CA 1
ATOM 698 C C . PHE A 1 88 ? -5.384 5.777 -17.960 1.00 94.62 88 PHE A C 1
ATOM 700 O O . PHE A 1 88 ? -5.349 6.836 -18.582 1.00 94.62 88 PHE A O 1
ATOM 707 N N . TYR A 1 89 ? -4.311 4.999 -17.852 1.00 93.81 89 TYR A N 1
ATOM 708 C CA . TYR A 1 89 ? -3.002 5.454 -18.303 1.00 93.81 89 TYR A CA 1
ATOM 709 C C . TYR A 1 89 ? -2.512 4.710 -19.552 1.00 93.81 89 TYR A C 1
ATOM 711 O O . TYR A 1 89 ? -1.319 4.803 -19.842 1.00 93.81 89 TYR A O 1
ATOM 719 N N . LYS A 1 90 ? -3.348 3.925 -20.253 1.00 93.06 90 LYS A N 1
ATOM 720 C CA . LYS A 1 90 ? -2.934 2.911 -21.255 1.00 93.06 90 LYS A CA 1
ATOM 721 C C . LYS A 1 90 ? -1.826 3.349 -22.229 1.00 93.06 90 LYS A C 1
ATOM 723 O O . LYS A 1 90 ? -0.890 2.592 -22.467 1.00 93.06 90 LYS A O 1
ATOM 728 N N . ASN A 1 91 ? -1.881 4.596 -22.700 1.00 93.06 91 ASN A N 1
ATOM 729 C CA . ASN A 1 91 ? -0.959 5.166 -23.692 1.00 93.06 91 ASN A CA 1
ATOM 730 C C . ASN A 1 91 ? 0.260 5.882 -23.081 1.00 93.06 91 ASN A C 1
ATOM 732 O O . ASN A 1 91 ? 1.130 6.369 -23.800 1.00 93.06 91 ASN A O 1
ATOM 736 N N . ARG A 1 92 ? 0.335 5.982 -21.752 1.00 93.12 92 ARG A N 1
ATOM 737 C CA . ARG A 1 92 ? 1.417 6.668 -21.045 1.00 93.12 92 ARG A CA 1
ATOM 738 C C . ARG A 1 92 ? 2.623 5.744 -20.880 1.00 93.12 92 ARG A C 1
ATOM 740 O O . ARG A 1 92 ? 2.480 4.612 -20.407 1.00 93.12 92 ARG A O 1
ATOM 747 N N . LYS A 1 93 ? 3.804 6.253 -21.238 1.00 93.19 93 LYS A N 1
ATOM 748 C CA . LYS A 1 93 ? 5.111 5.614 -21.010 1.00 93.19 93 LYS A CA 1
ATOM 749 C C . LYS A 1 93 ? 5.661 5.981 -19.626 1.00 93.19 93 LYS A C 1
ATOM 751 O O . LYS A 1 93 ? 5.228 6.970 -19.032 1.00 93.19 93 LYS A O 1
ATOM 756 N N . TYR A 1 94 ? 6.601 5.178 -19.120 1.00 92.25 94 TYR A N 1
ATOM 757 C CA . TYR A 1 94 ? 7.271 5.457 -17.847 1.00 92.25 94 TYR A CA 1
ATOM 758 C C . TYR A 1 94 ? 7.932 6.839 -17.880 1.00 92.25 94 TYR A C 1
ATOM 760 O O . TYR A 1 94 ? 8.595 7.203 -18.849 1.00 92.25 94 TYR A O 1
ATOM 768 N N . ASN A 1 95 ? 7.749 7.595 -16.804 1.00 93.88 95 ASN A N 1
ATOM 769 C CA . ASN A 1 95 ? 8.410 8.867 -16.568 1.00 93.88 95 ASN A CA 1
ATOM 770 C C . ASN A 1 95 ? 8.727 8.946 -15.073 1.00 93.88 95 ASN A C 1
ATOM 772 O O . ASN A 1 95 ? 7.823 8.839 -14.245 1.00 93.88 95 ASN A O 1
ATOM 776 N N . GLU A 1 96 ? 10.001 9.125 -14.730 1.00 91.19 96 GLU A N 1
ATOM 777 C CA . GLU A 1 96 ? 10.461 9.062 -13.341 1.00 91.19 96 GLU A CA 1
ATOM 778 C C . GLU A 1 96 ? 9.849 10.164 -12.465 1.00 91.19 96 GLU A C 1
ATOM 780 O O . GLU A 1 96 ? 9.429 9.894 -11.341 1.00 91.19 96 GLU A O 1
ATOM 785 N N . LYS A 1 97 ? 9.730 11.395 -12.983 1.00 94.19 97 LYS A N 1
ATOM 786 C CA . LYS A 1 97 ? 9.114 12.511 -12.248 1.00 94.19 97 LYS A CA 1
ATOM 787 C C . LYS A 1 97 ? 7.647 12.215 -11.938 1.00 94.19 97 LYS A C 1
ATOM 789 O O . LYS A 1 97 ? 7.212 12.389 -10.804 1.00 94.19 97 LYS A O 1
ATOM 794 N N . PHE A 1 98 ? 6.898 11.721 -12.925 1.00 94.75 98 PHE A N 1
ATOM 795 C CA . PHE A 1 98 ? 5.509 11.307 -12.734 1.00 94.75 98 PHE A CA 1
ATOM 796 C C . PHE A 1 98 ? 5.397 10.172 -11.712 1.00 94.75 98 PHE A C 1
ATOM 798 O O . PHE A 1 98 ? 4.556 10.244 -10.820 1.00 94.75 98 PHE A O 1
ATOM 805 N N . PHE A 1 99 ? 6.264 9.160 -11.802 1.00 93.25 99 PHE A N 1
ATOM 806 C CA . PHE A 1 99 ? 6.305 8.056 -10.846 1.00 93.25 99 PHE A CA 1
ATOM 807 C C . PHE A 1 99 ? 6.542 8.552 -9.415 1.00 93.25 99 PHE A C 1
ATOM 809 O O . PHE A 1 99 ? 5.767 8.208 -8.529 1.00 93.25 99 PHE A O 1
ATOM 816 N N . LYS A 1 100 ? 7.557 9.399 -9.190 1.00 91.50 100 LYS A N 1
ATOM 817 C CA . LYS A 1 100 ? 7.884 9.933 -7.857 1.00 91.50 100 LYS A CA 1
ATOM 818 C C . LYS A 1 100 ? 6.726 10.725 -7.256 1.00 91.50 100 LYS A C 1
ATOM 820 O O . LYS A 1 100 ? 6.370 10.473 -6.114 1.00 91.50 100 LYS A O 1
ATOM 825 N N . ILE A 1 101 ? 6.094 11.608 -8.035 1.00 94.44 101 ILE A N 1
ATOM 826 C CA . ILE A 1 101 ? 4.932 12.389 -7.580 1.00 94.44 101 ILE A CA 1
ATOM 827 C C . ILE A 1 101 ? 3.796 11.461 -7.136 1.00 94.44 101 ILE A C 1
ATOM 829 O O . ILE A 1 101 ? 3.272 11.602 -6.035 1.00 94.44 101 ILE A O 1
ATOM 833 N N . ASN A 1 102 ? 3.437 10.483 -7.971 1.00 94.75 102 ASN A N 1
ATOM 834 C CA . ASN A 1 102 ? 2.370 9.538 -7.648 1.00 94.75 102 ASN A CA 1
ATOM 835 C C . ASN A 1 102 ? 2.726 8.648 -6.453 1.00 94.75 102 ASN A C 1
ATOM 837 O O . ASN A 1 102 ? 1.863 8.377 -5.627 1.00 94.75 102 ASN A O 1
ATOM 841 N N . ALA A 1 103 ? 3.986 8.226 -6.328 1.00 92.12 103 ALA A N 1
ATOM 842 C CA . ALA A 1 103 ? 4.446 7.433 -5.195 1.00 92.12 103 ALA A CA 1
ATOM 843 C C . ALA A 1 103 ? 4.340 8.224 -3.886 1.00 92.12 103 ALA A C 1
ATOM 845 O O . ALA A 1 103 ? 3.809 7.697 -2.913 1.00 92.12 103 ALA A O 1
ATOM 846 N N . SER A 1 104 ? 4.758 9.494 -3.885 1.00 92.62 104 SER A N 1
ATOM 847 C CA . SER A 1 104 ? 4.632 10.378 -2.724 1.00 92.62 104 SER A CA 1
ATOM 848 C C . SER A 1 104 ? 3.174 10.620 -2.343 1.00 92.62 104 SER A C 1
ATOM 850 O O . SER A 1 104 ? 2.825 10.484 -1.175 1.00 92.62 104 SER A O 1
ATOM 852 N N . PHE A 1 105 ? 2.294 10.918 -3.305 1.00 95.44 105 PHE A N 1
ATOM 853 C CA . PHE A 1 105 ? 0.871 11.084 -2.999 1.00 95.44 105 PHE A CA 1
ATOM 854 C C . PHE A 1 105 ? 0.235 9.784 -2.504 1.00 95.44 105 PHE A C 1
ATOM 856 O O . PHE A 1 105 ? -0.489 9.807 -1.515 1.00 95.44 105 PHE A O 1
ATOM 863 N N . ALA A 1 106 ? 0.537 8.643 -3.123 1.00 93.69 106 ALA A N 1
ATOM 864 C CA . ALA A 1 106 ? 0.065 7.349 -2.640 1.00 93.69 106 ALA A CA 1
ATOM 865 C C . ALA A 1 106 ? 0.485 7.099 -1.183 1.00 93.69 106 ALA A C 1
ATOM 867 O O . ALA A 1 106 ? -0.340 6.683 -0.378 1.00 93.69 106 ALA A O 1
ATOM 868 N N . GLU A 1 107 ? 1.740 7.385 -0.834 1.00 91.75 107 GLU A N 1
ATOM 869 C CA . GLU A 1 107 ? 2.256 7.247 0.530 1.00 91.75 107 GLU A CA 1
ATOM 870 C C . GLU A 1 107 ? 1.557 8.193 1.516 1.00 91.75 107 GLU A 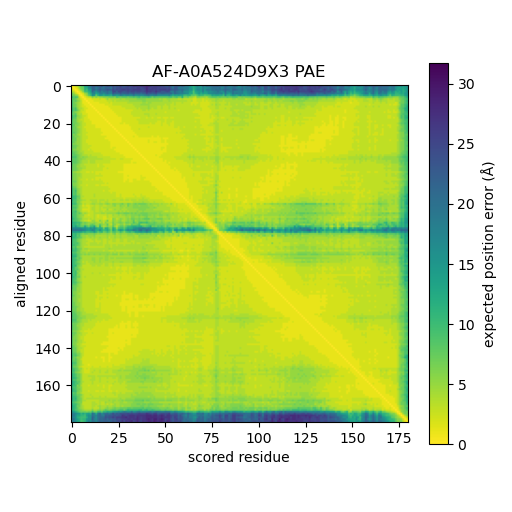C 1
ATOM 872 O O . GLU A 1 107 ? 1.110 7.744 2.571 1.00 91.75 107 GLU A O 1
ATOM 877 N N . ILE A 1 108 ? 1.373 9.466 1.147 1.00 95.00 108 ILE A N 1
ATOM 878 C CA . ILE A 1 108 ? 0.639 10.450 1.957 1.00 95.00 108 ILE A CA 1
ATOM 879 C C . ILE A 1 108 ? -0.791 9.972 2.218 1.00 95.00 108 ILE A C 1
ATOM 881 O O . ILE A 1 108 ? -1.234 9.972 3.362 1.00 95.00 108 ILE A O 1
ATOM 885 N N . PHE A 1 109 ? -1.517 9.526 1.190 1.00 95.81 109 PHE A N 1
ATOM 886 C CA . PHE A 1 109 ? -2.895 9.060 1.356 1.00 95.81 109 PHE A CA 1
ATOM 887 C C . PHE A 1 109 ? -2.985 7.777 2.182 1.00 95.81 109 PHE A C 1
ATOM 889 O O . PHE A 1 109 ? -3.890 7.645 3.000 1.00 95.81 109 PHE A O 1
ATOM 896 N N . VAL A 1 110 ? -2.038 6.851 2.017 1.00 94.44 110 VAL A N 1
ATOM 897 C CA . VAL A 1 110 ? -1.946 5.664 2.873 1.00 94.44 110 VAL A CA 1
ATOM 898 C C . VAL A 1 110 ? -1.752 6.085 4.333 1.00 94.44 110 VAL A C 1
ATOM 900 O O . VAL A 1 110 ? -2.494 5.620 5.195 1.00 94.44 110 VAL A O 1
ATOM 903 N N . LEU A 1 111 ? -0.832 7.011 4.619 1.00 95.69 111 LEU A N 1
ATOM 904 C CA . LEU A 1 111 ? -0.621 7.531 5.971 1.00 95.69 111 LEU A CA 1
ATOM 905 C C . LEU A 1 111 ? -1.872 8.231 6.525 1.00 95.69 111 LEU A C 1
ATOM 907 O O . LEU A 1 111 ? -2.249 7.978 7.668 1.00 95.69 111 LEU A O 1
ATOM 911 N N . LEU A 1 112 ? -2.549 9.052 5.715 1.00 97.31 112 LEU A N 1
ATOM 912 C CA . LEU A 1 112 ? -3.804 9.706 6.092 1.00 97.31 112 LEU A CA 1
ATOM 913 C C . LEU A 1 112 ? -4.889 8.689 6.449 1.00 97.31 112 LEU A C 1
ATOM 915 O O . LEU A 1 112 ? -5.573 8.886 7.445 1.00 97.31 112 LEU A O 1
ATOM 919 N N . ILE A 1 113 ? -5.020 7.589 5.700 1.00 97.50 113 ILE A N 1
ATOM 920 C CA . ILE A 1 113 ? -5.957 6.498 6.017 1.00 97.50 113 ILE A CA 1
ATOM 921 C C . ILE A 1 113 ? -5.632 5.884 7.383 1.00 97.50 113 ILE A C 1
ATOM 923 O O . ILE A 1 113 ? -6.534 5.694 8.197 1.00 97.50 113 ILE A O 1
ATOM 927 N N . PHE A 1 114 ? -4.355 5.599 7.661 1.00 97.31 114 PHE A N 1
ATOM 928 C CA . PHE A 1 114 ? -3.953 5.025 8.948 1.00 97.31 114 PHE A CA 1
ATOM 929 C C . PHE A 1 114 ? -4.194 5.982 10.116 1.00 97.31 114 PHE A C 1
ATOM 931 O O . PHE A 1 114 ? -4.749 5.556 11.127 1.00 97.31 114 PHE A O 1
ATOM 938 N N . ILE A 1 115 ? -3.834 7.262 9.976 1.00 98.31 115 ILE A N 1
ATOM 939 C CA . ILE A 1 115 ? -4.088 8.287 10.999 1.00 98.31 115 ILE A CA 1
ATOM 940 C C . ILE A 1 115 ? -5.593 8.454 11.215 1.00 98.31 115 ILE A C 1
ATOM 942 O O . ILE A 1 115 ? -6.049 8.431 12.355 1.00 98.31 115 ILE A O 1
ATOM 946 N N . TYR A 1 116 ? -6.363 8.564 10.132 1.00 98.38 116 TYR A N 1
ATOM 947 C CA . TYR A 1 116 ? -7.815 8.700 10.175 1.00 98.38 116 TYR A CA 1
ATOM 948 C C . TYR A 1 116 ? -8.454 7.549 10.959 1.00 98.38 116 TYR A C 1
ATOM 950 O O . TYR A 1 116 ? -9.127 7.783 11.961 1.00 98.38 116 TYR A O 1
ATOM 958 N N . CYS A 1 117 ? -8.175 6.301 10.576 1.00 98.31 117 CYS A N 1
ATOM 959 C CA . CYS A 1 117 ? -8.689 5.139 11.294 1.00 98.31 117 CYS A CA 1
ATOM 960 C C . CYS A 1 117 ? -8.222 5.114 12.755 1.00 98.31 117 CYS A C 1
ATOM 962 O O . CYS A 1 117 ? -9.038 4.889 13.642 1.00 98.31 117 CYS A O 1
ATOM 964 N N . ALA A 1 118 ? -6.942 5.371 13.035 1.00 98.44 118 ALA A N 1
ATOM 965 C CA . ALA A 1 118 ? -6.413 5.309 14.397 1.00 98.44 118 ALA A CA 1
ATOM 966 C C . ALA A 1 118 ? -7.070 6.335 15.336 1.00 98.44 118 ALA A C 1
ATOM 968 O O . ALA A 1 118 ? -7.417 5.984 16.464 1.00 98.44 118 ALA A O 1
ATOM 969 N N . VAL A 1 119 ? -7.271 7.569 14.859 1.00 98.62 119 VAL A N 1
ATOM 970 C CA . VAL A 1 119 ? -7.903 8.661 15.615 1.00 98.62 119 VAL A CA 1
ATOM 971 C C . VAL A 1 119 ? -9.369 8.350 15.901 1.00 98.62 119 VAL A C 1
ATOM 973 O O . VAL A 1 119 ? -9.791 8.406 17.053 1.00 98.62 119 VAL A O 1
ATOM 976 N N . PHE A 1 120 ? -10.153 7.978 14.888 1.00 98.50 120 PHE A N 1
ATOM 977 C CA . PHE A 1 120 ? -11.576 7.711 15.107 1.00 98.50 120 PHE A CA 1
ATOM 978 C C . PHE A 1 120 ? -11.813 6.440 15.926 1.00 98.50 120 PHE A C 1
ATOM 980 O O . PHE A 1 120 ? -12.670 6.443 16.804 1.00 98.50 120 PHE A O 1
ATOM 987 N N . LEU A 1 121 ? -11.023 5.381 15.717 1.00 98.44 121 LEU A N 1
ATOM 988 C CA . LEU A 1 121 ? -11.100 4.188 16.561 1.00 98.44 121 LEU A CA 1
ATOM 989 C C . LEU A 1 121 ? -10.705 4.486 18.012 1.00 98.44 121 LEU A C 1
ATOM 991 O O . LEU A 1 121 ? -11.258 3.862 18.912 1.00 98.44 121 LEU A O 1
ATOM 995 N N . PHE A 1 122 ? -9.824 5.464 18.255 1.00 98.50 122 PHE A N 1
ATOM 996 C CA . PHE A 1 122 ? -9.402 5.832 19.609 1.00 98.50 122 PHE A CA 1
ATOM 997 C C . PHE A 1 122 ? -10.553 6.472 20.381 1.00 98.50 122 PHE A C 1
ATOM 999 O O . PHE A 1 122 ? -10.769 6.136 21.543 1.00 98.50 122 PHE A O 1
ATOM 1006 N N . PHE A 1 123 ? -11.332 7.328 19.712 1.00 98.38 123 PHE A N 1
ATOM 1007 C CA . PHE A 1 123 ? -12.539 7.921 20.287 1.00 98.38 123 PHE A CA 1
ATOM 1008 C C . PHE A 1 123 ? -13.656 6.904 20.547 1.00 98.38 123 PHE A C 1
ATOM 1010 O O . PHE A 1 123 ? -14.493 7.149 21.410 1.00 98.38 123 PHE A O 1
ATOM 1017 N N . VAL A 1 124 ? -13.670 5.770 19.839 1.00 98.00 124 VAL A N 1
ATOM 1018 C CA . VAL A 1 124 ? -14.581 4.659 20.154 1.00 98.00 124 VAL A CA 1
ATOM 1019 C C . VAL A 1 124 ? -14.060 3.879 21.353 1.00 98.00 124 VAL A C 1
ATOM 1021 O O . VAL A 1 124 ? -14.755 3.736 22.355 1.00 98.00 124 VAL A O 1
ATOM 1024 N N . HIS A 1 125 ? -12.856 3.317 21.227 1.00 98.12 125 HIS A N 1
ATOM 1025 C CA . HIS A 1 125 ? -12.225 2.510 22.258 1.00 98.12 125 HIS A CA 1
ATOM 1026 C C . HIS A 1 125 ? -10.754 2.231 21.918 1.00 98.12 125 HIS A C 1
ATOM 1028 O O . HIS A 1 125 ? -10.439 1.724 20.838 1.00 98.12 125 HIS A O 1
ATOM 1034 N N . ILE A 1 126 ? -9.849 2.439 22.880 1.00 98.38 126 ILE A N 1
ATOM 1035 C CA . ILE A 1 126 ? -8.397 2.259 22.691 1.00 98.38 126 ILE A CA 1
ATOM 1036 C C . ILE A 1 126 ? -8.010 0.877 22.140 1.00 98.38 126 ILE A C 1
ATOM 1038 O O . ILE A 1 126 ? -7.095 0.770 21.323 1.00 98.38 126 ILE A O 1
ATOM 1042 N N . PHE A 1 127 ? -8.719 -0.187 22.532 1.00 98.56 127 PHE A N 1
ATOM 1043 C CA . PHE A 1 127 ? -8.407 -1.539 22.064 1.00 98.56 127 PHE A CA 1
ATOM 1044 C C . PHE A 1 127 ? -8.572 -1.689 20.546 1.00 98.56 127 PHE A C 1
ATOM 1046 O O . PHE A 1 127 ? -7.779 -2.398 19.928 1.00 98.56 127 PHE A O 1
ATOM 1053 N N . TYR A 1 128 ? -9.541 -1.002 19.926 1.00 98.31 128 TYR A N 1
ATOM 1054 C CA . TYR A 1 128 ? -9.708 -1.044 18.471 1.00 98.31 128 TYR A CA 1
ATOM 1055 C C . TYR A 1 128 ? -8.543 -0.362 17.755 1.00 98.31 128 TYR A C 1
ATOM 1057 O O . TYR A 1 128 ? -8.044 -0.892 16.763 1.00 98.31 128 TYR A O 1
ATOM 1065 N N . THR A 1 129 ? -8.052 0.761 18.286 1.00 98.31 129 THR A N 1
ATOM 1066 C CA . THR A 1 129 ? -6.861 1.440 17.757 1.00 98.31 129 THR A CA 1
ATOM 1067 C C . THR A 1 129 ? -5.624 0.566 17.864 1.00 98.31 129 THR A C 1
ATOM 1069 O O . THR A 1 129 ? -4.904 0.417 16.879 1.00 98.31 129 THR A O 1
ATOM 1072 N N . VAL A 1 130 ? -5.383 -0.047 19.028 1.00 98.44 130 VAL A N 1
ATOM 1073 C CA . VAL A 1 130 ? -4.234 -0.943 19.223 1.00 98.44 130 VAL A CA 1
ATOM 1074 C C . VAL A 1 130 ? -4.313 -2.121 18.253 1.00 98.44 130 VAL A C 1
ATOM 1076 O O . VAL A 1 130 ? -3.353 -2.362 17.524 1.00 98.44 130 VAL A O 1
ATOM 1079 N N . ALA A 1 131 ? -5.464 -2.794 18.160 1.00 98.44 131 ALA A N 1
ATOM 1080 C CA . ALA A 1 131 ? -5.659 -3.905 17.230 1.00 98.44 131 ALA A CA 1
ATOM 1081 C C . ALA A 1 131 ? -5.423 -3.486 15.767 1.00 98.44 131 ALA A C 1
ATOM 1083 O O . ALA A 1 131 ? -4.693 -4.160 15.038 1.00 98.44 131 ALA A O 1
ATOM 1084 N N . PHE A 1 132 ? -5.985 -2.349 15.346 1.00 98.38 132 PHE A N 1
ATOM 1085 C CA . PHE A 1 132 ? -5.799 -1.804 14.002 1.00 98.38 132 PHE A CA 1
ATOM 1086 C C . PHE A 1 132 ? -4.324 -1.506 13.698 1.00 98.38 132 PHE A C 1
ATOM 1088 O O . PHE A 1 132 ? -3.811 -1.935 12.662 1.00 98.38 132 PHE A O 1
ATOM 1095 N N . LEU A 1 133 ? -3.618 -0.826 14.607 1.00 98.12 133 LEU A N 1
ATOM 1096 C CA . LEU A 1 133 ? -2.202 -0.496 14.438 1.00 98.12 133 LEU A CA 1
ATOM 1097 C C . LEU A 1 133 ? -1.319 -1.748 14.417 1.00 98.12 133 LEU A C 1
ATOM 1099 O O . LEU A 1 133 ? -0.417 -1.838 13.586 1.00 98.12 133 LEU A O 1
ATOM 1103 N N . THR A 1 134 ? -1.591 -2.744 15.262 1.00 98.38 134 THR A N 1
ATOM 1104 C CA . THR A 1 134 ? -0.864 -4.021 15.240 1.00 98.38 134 THR A CA 1
ATOM 1105 C C . THR A 1 134 ? -1.029 -4.731 13.896 1.00 98.38 134 THR A C 1
ATOM 1107 O O . THR A 1 134 ? -0.037 -5.163 13.306 1.00 98.38 134 THR A O 1
ATOM 1110 N N . LEU A 1 135 ? -2.256 -4.810 13.368 1.00 98.06 135 LEU A N 1
ATOM 1111 C CA . LEU A 1 135 ? -2.526 -5.411 12.058 1.00 98.06 135 LEU A CA 1
ATOM 1112 C C . LEU A 1 135 ? -1.862 -4.632 10.914 1.00 98.06 135 LEU A C 1
ATOM 1114 O O . LEU A 1 135 ? -1.305 -5.241 9.997 1.00 98.06 135 LEU A O 1
ATOM 1118 N N . ALA A 1 136 ? -1.873 -3.299 10.986 1.00 96.75 136 ALA A N 1
ATOM 1119 C CA . ALA A 1 136 ? -1.200 -2.426 10.032 1.00 96.75 136 ALA A CA 1
ATOM 1120 C C . ALA A 1 136 ? 0.313 -2.675 10.008 1.00 96.75 136 ALA A C 1
ATOM 1122 O O . ALA A 1 136 ? 0.880 -2.964 8.954 1.00 96.75 136 ALA A O 1
ATOM 1123 N N . ILE A 1 137 ? 0.962 -2.619 11.175 1.00 97.31 137 ILE A N 1
ATOM 1124 C CA . ILE A 1 137 ? 2.404 -2.848 11.329 1.00 97.31 137 ILE A CA 1
ATOM 1125 C C . ILE A 1 137 ? 2.774 -4.237 10.807 1.00 97.31 137 ILE A C 1
ATOM 1127 O O . ILE A 1 137 ? 3.717 -4.369 10.023 1.00 97.31 137 ILE A O 1
ATOM 1131 N N . LEU A 1 138 ? 2.002 -5.265 11.173 1.00 97.50 138 LEU A N 1
ATOM 1132 C CA . LEU A 1 138 ? 2.212 -6.627 10.690 1.00 97.50 138 LEU A CA 1
ATOM 1133 C C . LEU A 1 138 ? 2.131 -6.702 9.158 1.00 97.50 138 LEU A C 1
ATOM 1135 O O . LEU A 1 138 ? 3.030 -7.262 8.527 1.00 97.50 138 LEU A O 1
ATOM 1139 N N . HIS A 1 139 ? 1.101 -6.104 8.547 1.00 96.44 139 HIS A N 1
ATOM 1140 C CA . HIS A 1 139 ? 0.974 -6.035 7.089 1.00 96.44 139 HIS A CA 1
ATOM 1141 C C . HIS A 1 139 ? 2.199 -5.375 6.447 1.00 96.44 139 HIS A C 1
ATOM 1143 O O . HIS A 1 139 ? 2.786 -5.943 5.524 1.00 96.44 139 HIS A O 1
ATOM 1149 N N . PHE A 1 140 ? 2.614 -4.208 6.945 1.00 95.44 140 PHE A N 1
ATOM 1150 C CA . PHE A 1 140 ? 3.745 -3.467 6.391 1.00 95.44 140 PHE A CA 1
ATOM 1151 C C . PHE A 1 140 ? 5.057 -4.234 6.504 1.00 95.44 140 PHE A C 1
ATOM 1153 O O . PHE A 1 140 ? 5.766 -4.354 5.507 1.00 95.44 140 PHE A O 1
ATOM 1160 N N . ILE A 1 141 ? 5.366 -4.804 7.671 1.00 96.12 141 ILE A N 1
ATOM 1161 C CA . ILE A 1 141 ? 6.591 -5.588 7.878 1.00 96.12 141 ILE A CA 1
ATOM 1162 C C . ILE A 1 141 ? 6.632 -6.774 6.912 1.00 96.12 141 ILE A C 1
ATOM 1164 O O . ILE A 1 141 ? 7.643 -7.011 6.241 1.00 96.12 141 ILE A O 1
ATOM 1168 N N . LEU A 1 142 ? 5.531 -7.518 6.797 1.00 96.06 142 LEU A N 1
ATOM 1169 C CA . LEU A 1 142 ? 5.464 -8.670 5.904 1.00 96.06 142 LEU A CA 1
ATOM 1170 C C . LEU A 1 142 ? 5.566 -8.253 4.430 1.00 96.06 142 LEU A C 1
ATOM 1172 O O . LEU A 1 142 ? 6.326 -8.850 3.665 1.00 96.06 142 LEU A O 1
ATOM 1176 N N . PHE A 1 143 ? 4.860 -7.195 4.029 1.00 95.25 143 PHE A N 1
ATOM 1177 C CA . PHE A 1 143 ? 4.883 -6.696 2.658 1.00 95.25 143 PHE A CA 1
ATOM 1178 C C . PHE A 1 143 ? 6.277 -6.182 2.268 1.00 95.25 143 PHE A C 1
ATOM 1180 O O . PHE A 1 143 ? 6.828 -6.588 1.239 1.00 95.25 143 PHE A O 1
ATOM 1187 N N . PHE A 1 144 ? 6.890 -5.355 3.120 1.00 94.88 144 PHE A N 1
ATOM 1188 C CA . PHE A 1 144 ? 8.221 -4.794 2.891 1.00 94.88 144 PHE A CA 1
ATOM 1189 C C . PHE A 1 144 ? 9.312 -5.862 2.926 1.00 94.88 144 PHE A C 1
ATOM 1191 O O . PHE A 1 144 ? 10.294 -5.734 2.205 1.00 94.88 144 PHE A O 1
ATOM 1198 N N . SER A 1 145 ? 9.169 -6.931 3.704 1.00 95.31 145 SER A N 1
ATOM 1199 C CA . SER A 1 145 ? 10.193 -7.982 3.775 1.00 95.31 145 SER A CA 1
ATOM 1200 C C . SER A 1 145 ? 10.076 -9.045 2.677 1.00 95.31 145 SER A C 1
ATOM 1202 O O . SER A 1 145 ? 11.080 -9.662 2.303 1.00 95.31 145 SER A O 1
ATOM 1204 N N . ILE A 1 146 ? 8.872 -9.311 2.157 1.00 94.81 146 ILE A N 1
ATOM 1205 C CA . ILE A 1 146 ? 8.626 -10.432 1.232 1.00 94.81 146 ILE A CA 1
ATOM 1206 C C . ILE A 1 146 ? 8.404 -9.960 -0.207 1.00 94.81 146 ILE A C 1
ATOM 1208 O O . ILE A 1 146 ? 8.929 -10.590 -1.131 1.00 94.81 146 ILE A O 1
ATOM 1212 N N . LEU A 1 147 ? 7.636 -8.887 -0.410 1.00 93.94 147 LEU A N 1
ATOM 1213 C CA . LEU A 1 147 ? 7.135 -8.488 -1.729 1.00 93.94 147 LEU A CA 1
ATOM 1214 C C . LEU A 1 147 ? 7.920 -7.322 -2.329 1.00 93.94 147 LEU A C 1
ATOM 1216 O O . LEU A 1 147 ? 8.319 -7.413 -3.490 1.00 93.94 147 LEU A O 1
ATOM 1220 N N . CYS A 1 148 ? 8.212 -6.277 -1.546 1.00 92.38 148 CYS A N 1
ATOM 1221 C CA . CYS A 1 148 ? 8.998 -5.129 -2.018 1.00 92.38 148 CYS A CA 1
ATOM 1222 C C . CYS A 1 148 ? 10.338 -5.524 -2.674 1.00 92.38 148 CYS A C 1
ATOM 1224 O O . CYS A 1 148 ? 10.608 -5.010 -3.760 1.00 92.38 148 CYS A O 1
ATOM 1226 N N . PRO A 1 149 ? 11.130 -6.482 -2.142 1.00 92.56 149 PRO A N 1
ATOM 1227 C CA . PRO A 1 149 ? 12.392 -6.893 -2.761 1.00 92.56 149 PRO A CA 1
ATOM 1228 C C . PRO A 1 149 ? 12.256 -7.462 -4.178 1.00 92.56 149 PRO A C 1
ATOM 1230 O O . PRO A 1 149 ? 13.212 -7.407 -4.944 1.00 92.56 149 PRO A O 1
ATOM 1233 N N . LYS A 1 150 ? 11.086 -8.013 -4.523 1.00 91.69 150 LYS A N 1
ATOM 1234 C CA . LYS A 1 150 ? 10.799 -8.666 -5.813 1.00 91.69 150 LYS A CA 1
ATOM 1235 C C . LYS A 1 150 ? 10.182 -7.715 -6.843 1.00 91.69 150 LYS A C 1
ATOM 1237 O O . LYS A 1 150 ? 10.011 -8.085 -8.005 1.00 91.69 150 LYS A O 1
ATOM 1242 N N . CYS A 1 151 ? 9.789 -6.514 -6.421 1.00 89.75 151 CYS A N 1
ATOM 1243 C CA . CYS A 1 151 ? 9.167 -5.530 -7.296 1.00 89.75 151 CYS A CA 1
ATOM 1244 C C . CYS A 1 151 ? 10.173 -5.013 -8.336 1.00 89.75 151 CYS A C 1
ATOM 1246 O O . CYS A 1 151 ? 11.317 -4.723 -8.001 1.00 89.75 151 CYS A O 1
ATOM 1248 N N . SER A 1 152 ? 9.739 -4.816 -9.586 1.00 88.44 152 SER A N 1
ATOM 1249 C CA . SER A 1 152 ? 10.589 -4.258 -10.656 1.00 88.44 152 SER A CA 1
ATOM 1250 C C . SER A 1 152 ? 11.037 -2.817 -10.390 1.00 88.44 152 SER A C 1
ATOM 1252 O O . SER A 1 152 ? 11.992 -2.342 -10.998 1.00 88.44 152 SER A O 1
ATOM 1254 N N . TYR A 1 153 ? 10.340 -2.122 -9.489 1.00 87.75 153 TYR A N 1
ATOM 1255 C CA . TYR A 1 153 ? 10.644 -0.761 -9.053 1.00 87.75 153 TYR A CA 1
ATOM 1256 C C . TYR A 1 153 ? 11.243 -0.704 -7.645 1.00 87.75 153 TYR A C 1
ATOM 1258 O O . TYR A 1 153 ? 11.189 0.336 -6.998 1.00 87.75 153 TYR A O 1
ATOM 1266 N N . ASN A 1 154 ? 11.808 -1.804 -7.143 1.00 89.56 154 ASN A N 1
ATOM 1267 C CA . ASN A 1 154 ? 12.432 -1.839 -5.818 1.00 89.56 154 ASN A CA 1
ATOM 1268 C C . ASN A 1 154 ? 13.582 -0.820 -5.662 1.00 89.56 154 ASN A C 1
ATOM 1270 O O . ASN A 1 154 ? 13.770 -0.279 -4.582 1.00 89.56 154 ASN A O 1
ATOM 1274 N N . GLU A 1 155 ? 14.304 -0.500 -6.734 1.00 87.94 155 GLU A N 1
ATOM 1275 C CA . GLU A 1 155 ? 15.396 0.483 -6.717 1.00 87.94 155 GLU A CA 1
ATOM 1276 C C . GLU A 1 155 ? 14.936 1.934 -6.934 1.00 87.94 155 GLU A C 1
ATOM 1278 O O . GLU A 1 155 ? 15.691 2.856 -6.640 1.00 87.94 155 GLU A O 1
ATOM 1283 N N . THR A 1 156 ? 13.720 2.160 -7.439 1.00 87.50 156 THR A N 1
ATOM 1284 C CA . THR A 1 156 ? 13.194 3.504 -7.758 1.00 87.50 156 THR A CA 1
ATOM 1285 C C . THR A 1 156 ? 12.120 3.979 -6.785 1.00 87.50 156 THR A C 1
ATOM 1287 O O . THR A 1 156 ? 12.015 5.173 -6.520 1.00 87.50 156 THR A O 1
ATOM 1290 N N . CYS A 1 157 ? 11.315 3.067 -6.240 1.00 86.88 157 CYS A N 1
ATOM 1291 C CA . CYS A 1 157 ? 10.298 3.368 -5.239 1.00 86.88 157 CYS A CA 1
ATOM 1292 C C . CYS A 1 157 ? 10.946 3.600 -3.865 1.00 86.88 157 CYS A C 1
ATOM 1294 O O . CYS A 1 157 ? 11.680 2.716 -3.421 1.00 86.88 157 CYS A O 1
ATOM 1296 N N . PRO A 1 158 ? 10.625 4.688 -3.138 1.00 87.81 158 PRO A N 1
ATOM 1297 C CA . PRO A 1 158 ? 11.128 4.912 -1.780 1.00 87.81 158 PRO A CA 1
ATOM 1298 C C . PRO A 1 158 ? 10.884 3.721 -0.842 1.00 87.81 158 PRO A C 1
ATOM 1300 O O . PRO A 1 158 ? 11.806 3.257 -0.175 1.00 87.81 158 PRO A O 1
ATOM 1303 N N . GLY A 1 159 ? 9.680 3.136 -0.866 1.00 88.25 159 GLY A N 1
ATOM 1304 C CA . GLY A 1 159 ? 9.367 1.941 -0.076 1.00 88.25 159 GLY A CA 1
ATOM 1305 C C . GLY A 1 159 ? 10.200 0.714 -0.470 1.00 88.25 159 GLY A C 1
ATOM 1306 O O . GLY A 1 159 ? 10.617 -0.064 0.389 1.00 88.25 159 GLY A O 1
ATOM 1307 N N . GLY A 1 160 ? 10.509 0.567 -1.761 1.00 89.75 160 GLY A N 1
ATOM 1308 C CA . GLY A 1 160 ? 11.413 -0.465 -2.268 1.00 89.75 160 GLY A CA 1
ATOM 1309 C C . GLY A 1 160 ? 12.856 -0.261 -1.804 1.00 89.75 160 GLY A C 1
ATOM 1310 O O . GLY A 1 160 ? 13.485 -1.197 -1.315 1.00 89.75 160 GLY A O 1
ATOM 1311 N N . GLN A 1 161 ? 13.352 0.975 -1.873 1.00 92.31 161 GLN A N 1
ATOM 1312 C CA . GLN A 1 161 ? 14.698 1.330 -1.434 1.00 92.31 161 GLN A CA 1
ATOM 1313 C C . GLN A 1 161 ? 14.858 1.105 0.070 1.00 92.31 161 GLN A C 1
ATOM 1315 O O . GLN A 1 161 ? 15.838 0.499 0.501 1.00 92.31 161 GLN A O 1
ATOM 1320 N N . THR A 1 162 ? 13.880 1.535 0.868 1.00 93.56 162 THR A N 1
ATOM 1321 C CA . THR A 1 162 ? 13.844 1.299 2.316 1.00 93.56 162 THR A CA 1
ATOM 1322 C C . THR A 1 162 ? 13.804 -0.194 2.626 1.00 93.56 162 THR A C 1
ATOM 1324 O O . THR A 1 162 ? 14.609 -0.679 3.419 1.00 93.56 162 THR A O 1
ATOM 1327 N N . SER A 1 163 ? 12.948 -0.953 1.936 1.00 94.38 163 SER A N 1
ATOM 1328 C CA . SER A 1 163 ? 12.910 -2.415 2.040 1.00 94.38 163 SER A CA 1
ATOM 1329 C C . SER A 1 163 ? 14.271 -3.048 1.732 1.00 94.38 163 SER A C 1
ATOM 1331 O O . SER A 1 163 ? 14.746 -3.868 2.513 1.00 94.38 163 SER A O 1
ATOM 1333 N N . CYS A 1 164 ? 14.949 -2.641 0.657 1.00 93.56 164 CYS A N 1
ATOM 1334 C CA . CYS A 1 164 ? 16.254 -3.192 0.299 1.00 93.56 164 CYS A CA 1
ATOM 1335 C C . CYS A 1 164 ? 17.388 -2.771 1.233 1.00 93.56 164 CYS A C 1
ATOM 1337 O O . CYS A 1 164 ? 18.335 -3.537 1.404 1.00 93.56 164 CYS A O 1
ATOM 1339 N N . LYS A 1 165 ? 17.294 -1.599 1.867 1.00 95.56 165 LYS A N 1
ATOM 1340 C CA . LYS A 1 165 ? 18.229 -1.189 2.922 1.00 95.56 165 LYS A CA 1
ATOM 1341 C C . LYS A 1 165 ? 18.077 -2.069 4.164 1.00 95.56 165 LYS A C 1
ATOM 1343 O O . LYS A 1 165 ? 19.078 -2.549 4.686 1.00 95.56 165 LYS A O 1
ATOM 1348 N N . ILE A 1 166 ? 16.841 -2.330 4.595 1.00 96.44 166 ILE A N 1
ATOM 1349 C CA . ILE A 1 166 ? 16.549 -3.129 5.797 1.00 96.44 166 ILE A CA 1
ATOM 1350 C C . ILE A 1 166 ? 16.783 -4.629 5.541 1.00 96.44 166 ILE A C 1
ATOM 1352 O O . ILE A 1 166 ? 17.381 -5.327 6.356 1.00 96.44 166 ILE A O 1
ATOM 1356 N N . PHE A 1 167 ? 16.356 -5.141 4.385 1.00 94.62 167 PHE A N 1
ATOM 1357 C CA . PHE A 1 167 ? 16.372 -6.564 4.030 1.00 94.62 167 PHE A CA 1
ATOM 1358 C C . PHE A 1 167 ? 17.374 -6.879 2.909 1.00 94.62 167 PHE A C 1
ATOM 1360 O O . PHE A 1 167 ? 17.061 -7.615 1.968 1.00 94.62 167 PHE A O 1
ATOM 1367 N N . LYS A 1 168 ? 18.603 -6.357 3.020 1.00 92.31 168 LYS A N 1
ATOM 1368 C CA . LYS A 1 168 ? 19.658 -6.419 1.988 1.00 92.31 168 LYS A CA 1
ATOM 1369 C C . LYS A 1 168 ? 19.844 -7.801 1.348 1.00 92.31 168 LYS A C 1
ATOM 1371 O O . LYS A 1 168 ? 19.730 -7.924 0.129 1.00 92.31 168 LYS A O 1
ATOM 1376 N N . LYS A 1 169 ? 19.997 -8.856 2.162 1.00 92.06 169 LYS A N 1
ATOM 1377 C CA . LYS A 1 169 ? 20.164 -10.250 1.688 1.00 92.06 169 LYS A CA 1
ATOM 1378 C C . LYS A 1 169 ? 19.028 -10.711 0.765 1.00 92.06 169 LYS A C 1
ATOM 1380 O O . LYS A 1 169 ? 19.242 -11.505 -0.147 1.00 92.06 169 LYS A O 1
ATOM 1385 N N . ARG A 1 170 ? 17.798 -10.235 0.997 1.00 91.31 170 ARG A N 1
ATOM 1386 C CA . ARG A 1 170 ? 16.643 -10.582 0.159 1.00 91.31 170 ARG A CA 1
ATOM 1387 C C . ARG A 1 170 ? 16.683 -9.841 -1.169 1.00 91.31 170 ARG A C 1
ATOM 1389 O O . ARG A 1 170 ? 16.416 -10.467 -2.185 1.00 91.31 170 ARG A O 1
ATOM 1396 N N . CYS A 1 171 ? 17.032 -8.557 -1.180 1.00 89.06 171 CYS A N 1
ATOM 1397 C CA . CYS A 1 171 ? 17.148 -7.818 -2.437 1.00 89.06 171 CYS A CA 1
ATOM 1398 C C . CYS A 1 171 ? 18.304 -8.317 -3.304 1.00 89.06 171 CYS A C 1
ATOM 1400 O O . CYS A 1 171 ? 18.133 -8.425 -4.509 1.00 89.06 171 CYS A O 1
ATOM 1402 N N . GLU A 1 172 ? 19.436 -8.708 -2.715 1.00 89.81 172 GLU A N 1
ATOM 1403 C CA . GLU A 1 172 ? 20.548 -9.314 -3.463 1.00 89.81 172 GLU A CA 1
ATOM 1404 C C . GLU A 1 172 ? 20.138 -10.623 -4.143 1.00 89.81 172 GLU A C 1
ATOM 1406 O O . GLU A 1 172 ? 20.453 -10.832 -5.310 1.00 89.81 172 GLU A O 1
ATOM 1411 N N . LYS A 1 173 ? 19.335 -11.457 -3.470 1.00 87.62 173 LYS A N 1
ATOM 1412 C CA . LYS A 1 173 ? 18.789 -12.691 -4.055 1.00 87.62 173 LYS A CA 1
ATOM 1413 C C . LYS A 1 173 ? 17.913 -12.446 -5.293 1.00 87.62 173 LYS A C 1
ATOM 1415 O O . LYS A 1 173 ? 17.797 -13.331 -6.136 1.00 87.62 173 LYS A O 1
ATOM 1420 N N . TYR A 1 174 ? 17.272 -11.281 -5.386 1.00 84.25 174 TYR A N 1
ATOM 1421 C CA . TYR A 1 174 ? 16.370 -10.920 -6.486 1.00 84.25 174 TYR A CA 1
ATOM 1422 C C . TYR A 1 174 ? 16.912 -9.791 -7.368 1.00 84.25 174 TYR A C 1
ATOM 1424 O O . TYR A 1 174 ? 16.164 -9.281 -8.203 1.00 84.25 174 TYR A O 1
ATOM 1432 N N . LYS A 1 175 ? 18.190 -9.409 -7.220 1.00 72.38 175 LYS A N 1
ATOM 1433 C CA . LYS A 1 175 ? 18.879 -8.513 -8.153 1.00 72.38 175 LYS A CA 1
ATOM 1434 C C . LYS A 1 175 ? 19.013 -9.242 -9.484 1.00 72.38 175 LYS A C 1
ATOM 1436 O O . LYS A 1 175 ? 19.991 -9.928 -9.756 1.00 72.38 175 LYS A O 1
ATOM 1441 N N . ILE A 1 176 ? 17.981 -9.131 -10.306 1.00 59.38 176 ILE A N 1
ATOM 1442 C CA . ILE A 1 176 ? 18.053 -9.521 -11.704 1.00 59.38 176 ILE A CA 1
ATOM 1443 C C . ILE A 1 176 ? 18.910 -8.454 -12.379 1.00 59.38 176 ILE A C 1
ATOM 1445 O O . ILE A 1 176 ? 18.611 -7.266 -12.253 1.00 59.38 176 ILE A O 1
ATOM 1449 N N . HIS A 1 177 ? 19.999 -8.870 -13.027 1.00 48.75 177 HIS A N 1
ATOM 1450 C CA . HIS A 1 177 ? 20.892 -7.981 -13.765 1.00 48.75 177 HIS A CA 1
ATOM 1451 C C . HIS A 1 177 ? 20.072 -7.071 -14.693 1.00 48.75 177 HIS A C 1
ATOM 1453 O O . HIS A 1 177 ? 19.448 -7.539 -15.648 1.00 48.75 177 HIS A O 1
ATOM 1459 N N . LYS A 1 178 ? 20.024 -5.770 -14.386 1.00 46.84 178 LYS A N 1
ATOM 1460 C CA . LYS A 1 178 ? 19.433 -4.774 -15.280 1.00 46.84 178 LYS A CA 1
ATOM 1461 C C . LYS A 1 178 ? 20.350 -4.598 -16.486 1.00 46.84 178 LYS A C 1
ATOM 1463 O O . LYS A 1 178 ? 21.557 -4.444 -16.334 1.00 46.84 178 LYS A O 1
ATOM 1468 N N . VAL A 1 179 ? 19.746 -4.614 -17.669 1.00 40.41 179 VAL A N 1
ATOM 1469 C CA . VAL A 1 179 ? 20.337 -4.042 -18.882 1.00 40.41 179 VAL A CA 1
ATOM 1470 C C . VAL A 1 179 ? 20.235 -2.527 -18.728 1.00 40.41 179 VAL A C 1
ATOM 1472 O O . VAL A 1 179 ? 19.138 -2.031 -18.453 1.00 40.41 179 VAL A O 1
ATOM 1475 N N . ASN A 1 180 ? 21.386 -1.857 -18.816 1.00 40.25 180 ASN A N 1
ATOM 1476 C CA . ASN A 1 180 ? 21.497 -0.404 -18.955 1.00 40.25 180 ASN A CA 1
ATOM 1477 C C . ASN A 1 180 ? 20.739 0.080 -20.192 1.00 40.25 180 ASN A C 1
ATOM 1479 O O . ASN A 1 180 ? 20.836 -0.610 -21.232 1.00 40.25 180 ASN A O 1
#

Foldseek 3Di:
DPLPPLAFDQDPVNVVLLVVLLVLLCCLLVVLLVVVVVVPPVLSVVLVVLVVLLLCLVLQLCAQFSQQVHDDRDQSRSPVSSVVNCVVVVPGHDDLVSNVVSLVSSVVSVVVSLVSSLVVVVVVPNVSNVSSVVSVVSSLVSCLQRPLLNGPCLVRRPSSVVSCVVNVVSNVVNPRPDDD